Protein AF-A0A9D1LG45-F1 (afdb_monomer_lite)

Foldseek 3Di:
DDDDDPDPPPPDDFDDQWFDDPNDIRGVPDDDLDDDPDDDWAAWEDDPQWIWIDPLCVQWTFIAHRVGTPDIDGAHNQWHEWEAEPQQKIKTFRDNDVQQALWAPFWTWMWIHRNVHDDIDIETFHFADDTDPGSPAFFGFRYWAYWYDDLLAQVFTWTWTDRQRQQWIWTWTHHNNYTPPVPIDIAHAPQQHDNVVVVVVVVPDPPDDDFDKYWYDDVPWIWMATQQAGIFTWDWDADPVGGTHIHGPDRQDGNPLQAPDDPPDGDDDNRDDFDDDPNWTWDWDWYWHDDPPDIKIKIFIATRVPRDGRDIGTSPHD

Sequence (318 aa):
MKKHLLFAFALSLGLANVASAQGYTLVRDWKTNTTAAGADARQGCYANGKFYIQNRPAGQIEVWDQTGMVGTLPSTDKSTGVCADDAGNIIVTNVTEFDWGKESGTTRPIRIYAGGEAPASDIDIYLVCPPPASLSSDMRCDYFGHVQGDVMSEEGGELCWVVNRRKYLNILPVKNGAQDDDNSQAVMMDNCFVNPVESFQEQGSGISMLTQTVAFKFGEEYCFDSRYIGMKGVEITTDEIGNPVANNKNDYTTAQSIWSYDPAFSCHVVGNTLFELGGEKYVVAMIQSKTDKERVSSFAIVKVSTGEKVAIWSAADH

Secondary structure (DSSP, 8-state):
------------SS---EEEETTEEEE-----S---SSTTEEEEEEETTEEEEEETTTTEEEEEETTEEEEEEE--TT---EEEBTT--EEEE--SS---S--SS-EEEEEEEGGG-SSEEEEEEEP-S---S-TTTS-----PPPBEEETTSSSEEEEEEEETTTTEEEEEEEETTEE-GGG-EEEEEEET---HHHHHHTTT----S---EEEEEETTEEEEEETTTEEEEEEEEE-TTS-EEEEEEEE---TTTS-TT-TT---------EEEETTEEEEEEEEEEE-SS-EEEEEEEEETTT--EEEEEETT--

Structure (mmCIF, N/CA/C/O backbone):
data_AF-A0A9D1LG45-F1
#
_entry.id   AF-A0A9D1LG45-F1
#
loop_
_atom_site.group_PDB
_atom_site.id
_atom_site.type_symbol
_atom_site.label_atom_id
_atom_site.label_alt_id
_atom_site.label_comp_id
_atom_site.label_asym_id
_atom_site.label_entity_id
_atom_site.label_seq_id
_atom_site.pdbx_PDB_ins_code
_atom_site.Cartn_x
_atom_site.Cartn_y
_atom_site.Cartn_z
_atom_site.occupancy
_atom_site.B_iso_or_equiv
_atom_site.auth_seq_id
_atom_site.auth_comp_id
_atom_site.auth_asym_id
_atom_site.auth_atom_id
_atom_site.pdbx_PDB_model_num
ATOM 1 N N . MET A 1 1 ? -30.316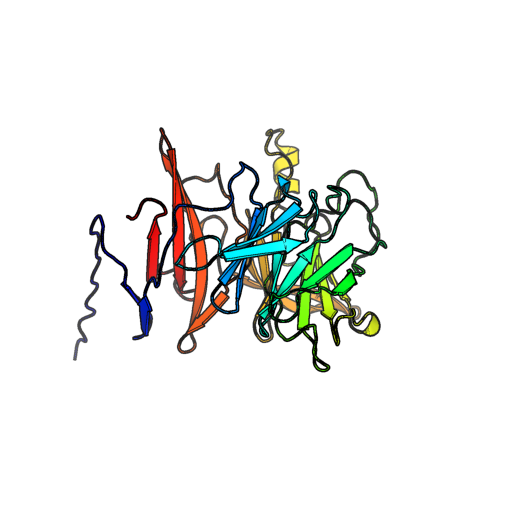 34.476 -8.687 1.00 30.62 1 MET A N 1
ATOM 2 C CA . MET A 1 1 ? -30.632 33.818 -7.399 1.00 30.62 1 MET A CA 1
ATOM 3 C C . MET A 1 1 ? -29.332 33.427 -6.716 1.00 30.62 1 MET A C 1
ATOM 5 O O . MET A 1 1 ? -28.636 32.552 -7.213 1.00 30.62 1 MET A O 1
ATOM 9 N N . LYS A 1 2 ? -28.963 34.131 -5.641 1.00 24.84 2 LYS A N 1
ATOM 10 C CA . LYS A 1 2 ? -27.770 33.837 -4.837 1.00 24.84 2 LYS A CA 1
ATOM 11 C C . LYS A 1 2 ? -28.069 32.597 -3.988 1.00 24.84 2 LYS A C 1
ATOM 13 O O . LYS A 1 2 ? -28.947 32.664 -3.137 1.00 24.84 2 LYS A O 1
ATOM 18 N N . LYS A 1 3 ? -27.398 31.472 -4.246 1.00 26.91 3 LYS A N 1
ATOM 19 C CA . LYS A 1 3 ? -27.466 30.300 -3.363 1.00 26.91 3 LYS A CA 1
ATOM 20 C C . LYS A 1 3 ? -26.558 30.579 -2.170 1.00 26.91 3 LYS A C 1
ATOM 22 O O . LYS A 1 3 ? -25.368 30.827 -2.342 1.00 26.91 3 LYS A O 1
ATOM 27 N N . HIS A 1 4 ? -27.150 30.644 -0.986 1.00 26.19 4 HIS A N 1
ATOM 28 C CA . HIS A 1 4 ? -26.426 30.821 0.262 1.00 26.19 4 HIS A CA 1
ATOM 29 C C . HIS A 1 4 ? -25.606 29.563 0.542 1.00 26.19 4 HIS A C 1
ATOM 31 O O . HIS A 1 4 ? -26.151 28.471 0.677 1.00 26.19 4 HIS A O 1
ATOM 37 N N . LEU A 1 5 ? -24.289 29.740 0.570 1.00 26.36 5 LEU A N 1
ATOM 38 C CA . LEU A 1 5 ? -23.324 28.755 1.020 1.00 26.36 5 LEU A CA 1
ATOM 39 C C . LEU A 1 5 ? -23.357 28.797 2.552 1.00 26.36 5 LEU A C 1
ATOM 41 O O . LEU A 1 5 ? -22.852 29.740 3.160 1.00 26.36 5 LEU A O 1
ATOM 45 N N . LEU A 1 6 ? -24.045 27.839 3.173 1.00 24.53 6 LEU A N 1
ATOM 46 C CA . LEU A 1 6 ? -24.001 27.669 4.621 1.00 24.53 6 LEU A CA 1
ATOM 47 C C . LEU A 1 6 ? -22.676 26.968 4.956 1.00 24.53 6 LEU A C 1
ATOM 49 O O . LEU A 1 6 ? -22.579 25.746 4.913 1.00 24.53 6 LEU A O 1
ATOM 53 N N . PHE A 1 7 ? -21.636 27.750 5.241 1.00 32.09 7 PHE A N 1
ATOM 54 C CA . PHE A 1 7 ? -20.440 27.247 5.912 1.00 32.09 7 PHE A CA 1
ATOM 55 C C . PHE A 1 7 ? -20.768 27.077 7.396 1.00 32.09 7 PHE A C 1
ATOM 57 O O . PHE A 1 7 ? -20.795 28.051 8.147 1.00 32.09 7 PHE A O 1
ATOM 64 N N . ALA A 1 8 ? -21.022 25.846 7.828 1.00 29.64 8 ALA A N 1
ATOM 65 C CA . ALA A 1 8 ? -20.945 25.510 9.241 1.00 29.64 8 ALA A CA 1
ATOM 66 C C . ALA A 1 8 ? -19.484 25.171 9.567 1.00 29.64 8 ALA A C 1
ATOM 68 O O . ALA A 1 8 ? -19.052 24.029 9.452 1.00 29.64 8 ALA A O 1
ATOM 69 N N . PHE A 1 9 ? -18.715 26.186 9.966 1.00 32.50 9 PHE A N 1
ATOM 70 C CA . PHE A 1 9 ? -17.520 25.976 10.780 1.00 32.50 9 PHE A CA 1
ATOM 71 C C . PHE A 1 9 ? -18.000 25.482 12.151 1.00 32.50 9 PHE A C 1
ATOM 73 O O . PHE A 1 9 ? -18.363 26.280 13.013 1.00 32.50 9 PHE A O 1
ATOM 80 N N . ALA A 1 10 ? -18.038 24.167 12.360 1.00 27.67 10 ALA A N 1
ATOM 81 C CA . ALA A 1 10 ? -18.143 23.609 13.702 1.00 27.67 10 ALA A CA 1
ATOM 82 C C . ALA A 1 10 ? -16.743 23.596 14.327 1.00 27.67 10 ALA A C 1
ATOM 84 O O . ALA A 1 10 ? -16.084 22.566 14.431 1.00 27.67 10 ALA A O 1
ATOM 85 N N . LEU A 1 11 ? -16.280 24.778 14.741 1.00 35.06 11 LEU A N 1
ATOM 86 C CA . LEU A 1 11 ? -15.278 24.875 15.795 1.00 35.06 11 LEU A CA 1
ATOM 87 C C . LEU A 1 11 ? -16.012 24.589 17.117 1.00 35.06 11 LEU A C 1
ATOM 89 O O . LEU A 1 11 ? -16.376 25.502 17.853 1.00 35.06 11 LEU A O 1
ATOM 93 N N . SER A 1 12 ? -16.313 23.318 17.384 1.00 28.16 12 SER A N 1
ATOM 94 C CA . SER A 1 12 ? -16.796 22.876 18.691 1.00 28.16 12 SER A CA 1
ATOM 95 C C . SER A 1 12 ? -15.866 21.796 19.216 1.00 28.16 12 SER A C 1
ATOM 97 O O . SER A 1 12 ? -15.772 20.701 18.669 1.00 28.16 12 SER A O 1
ATOM 99 N N . LEU A 1 13 ? -15.162 22.152 20.286 1.00 35.25 13 LEU A N 1
ATOM 100 C CA . LEU A 1 13 ? -14.522 21.229 21.211 1.00 35.25 13 LEU A CA 1
ATOM 101 C C . LEU A 1 13 ? -15.500 20.086 21.535 1.00 35.25 13 LEU A C 1
ATOM 103 O O . LEU A 1 13 ? -16.504 20.323 22.199 1.00 35.25 13 LEU A O 1
ATOM 107 N N . GLY A 1 14 ? -15.195 18.879 21.050 1.00 35.59 14 GLY A N 1
ATOM 108 C CA . GLY A 1 14 ? -15.973 17.658 21.270 1.00 35.59 14 GLY A CA 1
ATOM 109 C C . GLY A 1 14 ? -17.282 17.593 20.470 1.00 35.59 14 GLY A C 1
ATOM 110 O O . GLY A 1 14 ? -18.094 18.506 20.535 1.00 35.59 14 GLY A O 1
ATOM 111 N N . LEU A 1 15 ? -17.521 16.464 19.789 1.00 39.16 15 LEU A N 1
ATOM 112 C CA . LEU A 1 15 ? -18.760 16.080 19.073 1.00 39.16 15 LEU A CA 1
ATOM 113 C C . LEU A 1 15 ? -18.888 16.450 17.579 1.00 39.16 15 LEU A C 1
ATOM 115 O O . LEU A 1 15 ? -19.939 16.919 17.150 1.00 39.16 15 LEU A O 1
ATOM 119 N N . ALA A 1 16 ? -17.911 16.115 16.733 1.00 46.72 16 ALA A N 1
ATOM 120 C CA . ALA A 1 16 ? -18.177 15.976 15.294 1.00 46.72 16 ALA A CA 1
ATOM 121 C C . ALA A 1 16 ? -17.932 14.530 14.829 1.00 46.72 16 ALA A C 1
ATOM 123 O O . ALA A 1 16 ? -16.946 14.221 14.170 1.00 46.72 16 ALA A O 1
ATOM 124 N N . ASN A 1 17 ? -18.858 13.617 15.150 1.00 55.97 17 ASN A N 1
ATOM 125 C CA . ASN A 1 17 ? -18.895 12.269 14.551 1.00 55.97 17 ASN A CA 1
ATOM 126 C C . ASN A 1 17 ? -19.285 12.296 13.061 1.00 55.97 17 ASN A C 1
ATOM 128 O O . ASN A 1 17 ? -19.372 11.241 12.442 1.00 55.97 17 ASN A O 1
ATOM 132 N N . VAL A 1 18 ? -19.556 13.478 12.497 1.00 55.91 18 VAL A N 1
ATOM 133 C CA . VAL A 1 18 ? -20.117 13.659 11.163 1.00 55.91 18 VAL A CA 1
ATOM 134 C C . VAL A 1 18 ? -19.418 14.807 10.434 1.00 55.91 18 VAL A C 1
ATOM 136 O O . VAL A 1 18 ? -19.347 15.920 10.951 1.00 55.91 18 VAL A O 1
ATOM 139 N N . ALA A 1 19 ? -18.959 14.542 9.215 1.00 63.66 19 ALA A N 1
ATOM 140 C CA . ALA A 1 19 ? -18.471 15.519 8.248 1.00 63.66 19 ALA A CA 1
ATOM 141 C C . ALA A 1 19 ? -19.302 15.441 6.956 1.00 63.66 19 ALA A C 1
ATOM 143 O O . ALA A 1 19 ? -19.967 14.441 6.698 1.00 63.66 19 ALA A O 1
ATOM 144 N N . SER A 1 20 ? -19.314 16.501 6.145 1.00 57.81 20 SER A N 1
ATOM 145 C CA . SER A 1 20 ? -20.066 16.535 4.882 1.00 57.81 20 SER A CA 1
ATOM 146 C C . SER A 1 20 ? -19.143 16.846 3.710 1.00 57.81 20 SER A C 1
ATOM 148 O O . SER A 1 20 ? -18.386 17.810 3.762 1.00 57.81 20 SER A O 1
ATOM 150 N N . ALA A 1 21 ? -19.233 16.061 2.638 1.00 60.28 21 ALA A N 1
ATOM 151 C CA . ALA A 1 21 ? -18.455 16.250 1.416 1.00 60.28 21 ALA A CA 1
ATOM 152 C C . ALA A 1 21 ? -19.347 15.972 0.199 1.00 60.28 21 ALA A C 1
ATOM 154 O O . ALA A 1 21 ? -19.912 14.892 0.107 1.00 60.28 21 ALA A O 1
ATOM 155 N N . GLN A 1 22 ? -19.515 16.929 -0.727 1.00 62.03 22 GLN A N 1
ATOM 156 C CA . GLN A 1 22 ? -20.285 16.735 -1.981 1.00 62.03 22 GLN A CA 1
ATOM 157 C C . GLN A 1 22 ? -21.729 16.194 -1.785 1.00 62.03 22 GLN A C 1
ATOM 159 O O . GLN A 1 22 ? -22.261 15.495 -2.639 1.00 62.03 22 GLN A O 1
ATOM 164 N N . GLY A 1 23 ? -22.388 16.496 -0.660 1.00 66.38 23 GLY A N 1
ATOM 165 C CA . GLY A 1 23 ? -23.721 15.952 -0.347 1.00 66.38 23 GLY A CA 1
ATOM 166 C C . GLY A 1 23 ? -23.717 14.547 0.269 1.00 66.38 23 GLY A C 1
ATOM 167 O O . GLY A 1 23 ? -24.782 14.030 0.593 1.00 66.38 23 GLY A O 1
ATOM 168 N N . TYR A 1 24 ? -22.542 13.961 0.493 1.00 67.69 24 TYR A N 1
ATOM 169 C CA . TYR A 1 24 ? -22.347 12.766 1.304 1.00 67.69 24 TYR A CA 1
ATOM 170 C C . TYR A 1 24 ? -22.057 13.133 2.756 1.00 67.69 24 TYR A C 1
ATOM 172 O O . TYR A 1 24 ? -21.490 14.188 3.057 1.00 67.69 24 TYR A O 1
ATOM 180 N N . THR A 1 25 ? -22.413 12.220 3.652 1.00 73.50 25 THR A N 1
ATOM 181 C CA . THR A 1 25 ? -22.176 12.320 5.089 1.00 73.50 25 THR A CA 1
ATOM 182 C C . THR A 1 25 ? -21.117 11.296 5.483 1.00 73.50 25 THR A C 1
ATOM 184 O O . THR A 1 25 ? -21.347 10.095 5.390 1.00 73.50 25 THR A O 1
ATOM 187 N N . LEU A 1 26 ? -19.952 11.773 5.911 1.00 73.94 26 LEU A N 1
ATOM 188 C CA . LEU A 1 26 ? -18.876 10.955 6.458 1.00 73.94 26 LEU A CA 1
ATOM 189 C C . LEU A 1 26 ? -19.126 10.781 7.950 1.00 73.94 26 LEU A C 1
ATOM 191 O O . LEU A 1 26 ? -19.110 11.765 8.688 1.00 73.94 26 LEU A O 1
ATOM 195 N N . VAL A 1 27 ? -19.361 9.549 8.388 1.00 75.62 27 VAL A N 1
ATOM 196 C CA . VAL A 1 27 ? -19.608 9.230 9.796 1.00 75.62 27 VAL A CA 1
ATOM 197 C C . VAL A 1 27 ? -18.416 8.464 10.345 1.00 75.62 27 VAL A C 1
ATOM 199 O O . VAL A 1 27 ? -17.963 7.494 9.739 1.00 75.62 27 VAL A O 1
ATOM 202 N N . ARG A 1 28 ? -17.912 8.888 11.505 1.00 76.31 28 ARG A N 1
ATOM 203 C CA . ARG A 1 28 ? -16.972 8.076 12.277 1.00 76.31 28 ARG A CA 1
ATOM 204 C C . ARG A 1 28 ? -17.760 6.943 12.925 1.00 76.31 28 ARG A C 1
ATOM 206 O O . ARG A 1 28 ? -18.466 7.192 13.898 1.00 76.31 28 ARG A O 1
ATOM 213 N N . ASP A 1 29 ? -17.642 5.743 12.365 1.00 77.19 29 ASP A N 1
ATOM 214 C CA . ASP A 1 29 ? -18.361 4.554 12.835 1.00 77.19 29 ASP A CA 1
ATOM 215 C C . ASP A 1 29 ? -17.945 4.186 14.267 1.00 77.19 29 ASP A C 1
ATOM 217 O O . ASP A 1 29 ? -18.748 4.220 15.197 1.00 77.19 29 ASP A O 1
ATOM 221 N N . TRP A 1 30 ? -16.646 3.977 14.485 1.00 79.44 30 TRP A N 1
ATOM 222 C CA . TRP A 1 30 ? -16.082 3.790 15.817 1.00 79.44 30 TRP A CA 1
ATOM 223 C C . TRP A 1 30 ? -14.621 4.245 15.878 1.00 79.44 30 TRP A C 1
ATOM 225 O O . TRP A 1 30 ? -13.986 4.558 14.869 1.00 79.44 30 TRP A O 1
ATOM 235 N N . LYS A 1 31 ? -14.097 4.332 17.101 1.00 76.69 31 LYS A N 1
ATOM 236 C CA . LYS A 1 31 ? -12.705 4.668 17.401 1.00 76.69 31 LYS A CA 1
ATOM 237 C C . LYS A 1 31 ? -12.282 3.917 18.656 1.00 76.69 31 LYS A C 1
ATOM 239 O O . LYS A 1 31 ? -13.044 3.842 19.614 1.00 76.69 31 LYS A O 1
ATOM 244 N N . THR A 1 32 ? -11.043 3.441 18.675 1.00 74.56 32 THR A N 1
ATOM 245 C CA . THR A 1 32 ? -10.388 2.945 19.887 1.00 74.56 32 THR A CA 1
ATOM 246 C C . THR A 1 32 ? -9.127 3.757 20.169 1.00 74.56 32 THR A C 1
ATOM 248 O O . THR A 1 32 ? -8.390 4.112 19.252 1.00 74.56 32 THR A O 1
ATOM 251 N N . ASN A 1 33 ? -8.882 4.058 21.446 1.00 71.12 33 ASN A N 1
ATOM 252 C CA . ASN A 1 33 ? -7.592 4.574 21.927 1.00 71.12 33 ASN A CA 1
ATOM 253 C C . ASN A 1 33 ? -6.697 3.445 22.467 1.00 71.12 33 ASN A C 1
ATOM 255 O O . ASN A 1 33 ? -5.584 3.689 22.929 1.00 71.12 33 ASN A O 1
ATOM 259 N N . THR A 1 34 ? -7.194 2.211 22.429 1.00 70.56 34 THR A N 1
ATOM 260 C CA . THR A 1 34 ? -6.471 1.002 22.802 1.00 70.56 34 THR A CA 1
ATOM 261 C C . THR A 1 34 ? -6.045 0.296 21.523 1.00 70.56 34 THR A C 1
ATOM 263 O O . THR A 1 34 ? -6.876 0.003 20.668 1.00 70.56 34 THR A O 1
ATOM 266 N N . THR A 1 35 ? -4.748 0.052 21.391 1.00 66.88 35 THR A N 1
ATOM 267 C CA . THR A 1 35 ? -4.152 -0.710 20.287 1.00 66.88 35 THR A CA 1
ATOM 268 C C . THR A 1 35 ? -3.216 -1.768 20.871 1.00 66.88 35 THR A C 1
ATOM 270 O O . THR A 1 35 ? -3.146 -1.905 22.097 1.00 66.88 35 THR A O 1
ATOM 273 N N . ALA A 1 36 ? -2.524 -2.507 20.002 1.00 64.62 36 ALA A N 1
ATOM 274 C CA . ALA A 1 36 ? -1.549 -3.530 20.357 1.00 64.62 36 ALA A CA 1
ATOM 275 C C . ALA A 1 36 ? -0.698 -3.163 21.580 1.00 64.62 36 ALA A C 1
ATOM 277 O O . ALA A 1 36 ? -0.054 -2.112 21.638 1.00 64.62 36 ALA A O 1
ATOM 278 N N . ALA A 1 37 ? -0.704 -4.047 22.579 1.00 54.62 37 ALA A N 1
ATOM 279 C CA . ALA A 1 37 ? 0.075 -3.866 23.792 1.00 54.62 37 ALA A CA 1
ATOM 280 C C . ALA A 1 37 ? 1.567 -4.080 23.479 1.00 54.62 37 ALA A C 1
ATOM 282 O O . ALA A 1 37 ? 1.995 -5.186 23.154 1.00 54.62 37 ALA A O 1
ATOM 283 N N . GLY A 1 38 ? 2.369 -3.020 23.592 1.00 55.50 38 GLY A N 1
ATOM 284 C CA . GLY A 1 38 ? 3.813 -3.056 23.339 1.00 55.50 38 GLY A CA 1
ATOM 285 C C . GLY A 1 38 ? 4.258 -1.920 22.420 1.00 55.50 38 GLY A C 1
ATOM 286 O O . GLY A 1 38 ? 3.601 -1.600 21.438 1.00 55.50 38 GLY A O 1
ATOM 287 N N . ALA A 1 39 ? 5.384 -1.284 22.745 1.00 57.72 39 ALA A N 1
ATOM 288 C CA . ALA A 1 39 ? 5.834 -0.011 22.167 1.00 57.72 39 ALA A CA 1
ATOM 289 C C . ALA A 1 39 ? 6.276 -0.055 20.684 1.00 57.72 39 ALA A C 1
ATOM 291 O O . ALA A 1 39 ? 6.970 0.859 20.242 1.00 57.72 39 ALA A O 1
ATOM 292 N N . ASP A 1 40 ? 5.934 -1.105 19.928 1.00 73.12 40 ASP A N 1
ATOM 293 C CA . ASP A 1 40 ? 6.412 -1.273 18.553 1.00 73.12 40 ASP A CA 1
ATOM 294 C C . ASP A 1 40 ? 5.398 -1.918 17.590 1.00 73.12 40 ASP A C 1
ATOM 296 O O . ASP A 1 40 ? 5.755 -2.754 16.753 1.00 73.12 40 ASP A O 1
ATOM 300 N N . ALA A 1 41 ? 4.129 -1.513 17.703 1.00 77.88 41 ALA A N 1
ATOM 301 C CA . ALA A 1 41 ? 3.148 -1.686 16.635 1.00 77.88 41 ALA A CA 1
ATOM 302 C C . ALA A 1 41 ? 3.622 -0.942 15.373 1.00 77.88 41 ALA A C 1
ATOM 304 O O . ALA A 1 41 ? 4.047 0.216 15.443 1.00 77.88 41 ALA A O 1
ATOM 305 N N . ARG A 1 42 ? 3.608 -1.628 14.228 1.00 81.50 42 ARG A N 1
ATOM 306 C CA . ARG A 1 42 ? 4.109 -1.112 12.947 1.00 81.50 42 ARG A CA 1
ATOM 307 C C . ARG A 1 42 ? 2.946 -0.700 12.050 1.00 81.50 42 ARG A C 1
ATOM 309 O O . ARG A 1 42 ? 2.089 0.062 12.486 1.00 81.50 42 ARG A O 1
ATOM 316 N N . GLN A 1 43 ? 2.947 -1.116 10.787 1.00 82.75 43 GLN A N 1
ATOM 317 C CA . GLN A 1 43 ? 1.868 -0.789 9.868 1.00 82.75 43 GLN A CA 1
ATOM 318 C C . GLN A 1 43 ? 0.565 -1.490 10.290 1.00 82.75 43 GLN A C 1
ATOM 320 O O . GLN A 1 43 ? 0.583 -2.520 10.969 1.00 82.75 43 GLN A O 1
ATOM 325 N N . GLY A 1 44 ? -0.565 -0.921 9.883 1.00 85.75 44 GLY A N 1
ATOM 326 C CA . GLY A 1 44 ? -1.866 -1.568 9.952 1.00 85.75 44 GLY A CA 1
ATOM 327 C C . GLY A 1 44 ? -2.676 -1.285 8.694 1.00 85.75 44 GLY A C 1
ATOM 328 O O . GLY A 1 44 ? -2.382 -0.337 7.964 1.00 85.75 44 GLY A O 1
ATOM 329 N N . CYS A 1 45 ? -3.693 -2.103 8.453 1.00 88.06 45 CYS A N 1
ATOM 330 C CA . CYS A 1 45 ? -4.664 -1.909 7.380 1.00 88.06 45 CYS A CA 1
ATOM 331 C C . CYS A 1 45 ? -6.078 -2.265 7.859 1.00 88.06 45 CYS A C 1
ATOM 333 O O . CYS A 1 45 ? -6.258 -2.788 8.962 1.00 88.06 45 CYS A O 1
ATOM 335 N N . TYR A 1 46 ? -7.077 -1.954 7.036 1.00 88.12 46 TYR A N 1
ATOM 336 C CA . TYR A 1 46 ? -8.479 -2.261 7.297 1.00 88.12 46 TYR A CA 1
ATOM 337 C C . TYR A 1 46 ? -9.062 -3.050 6.127 1.00 88.12 46 TYR A C 1
ATOM 339 O O . TYR A 1 46 ? -8.942 -2.614 4.984 1.00 88.12 46 TYR A O 1
ATOM 347 N N . ALA A 1 47 ? -9.703 -4.178 6.424 1.00 91.75 47 ALA A N 1
ATOM 348 C CA . ALA A 1 47 ? -10.462 -4.982 5.468 1.00 91.75 47 ALA A CA 1
ATOM 349 C C . ALA A 1 47 ? -11.454 -5.879 6.220 1.00 91.75 47 ALA A C 1
ATOM 351 O O . ALA A 1 47 ? -11.311 -6.112 7.419 1.00 91.75 47 ALA A O 1
ATOM 352 N N . ASN A 1 48 ? -12.468 -6.409 5.539 1.00 94.12 48 ASN A N 1
ATOM 353 C CA . ASN A 1 48 ? -13.405 -7.394 6.110 1.00 94.12 48 ASN A CA 1
ATOM 354 C C . ASN A 1 48 ? -14.050 -6.952 7.439 1.00 94.12 48 ASN A C 1
ATOM 356 O O . ASN A 1 48 ? -14.293 -7.775 8.324 1.00 94.12 48 ASN A O 1
ATOM 360 N N . GLY A 1 49 ? -14.278 -5.644 7.607 1.00 90.44 49 GLY A N 1
ATOM 361 C CA . GLY A 1 49 ? -14.842 -5.071 8.830 1.00 90.44 49 GLY A CA 1
ATOM 362 C C . GLY A 1 49 ? -13.867 -4.940 10.009 1.00 90.44 49 GLY A C 1
ATOM 363 O O . GLY A 1 49 ? -14.295 -4.542 11.090 1.00 90.44 49 GLY A O 1
ATOM 364 N N . LYS A 1 50 ? -12.582 -5.278 9.835 1.00 92.38 50 LYS A N 1
ATOM 365 C CA . LYS A 1 50 ? -11.588 -5.396 10.911 1.00 92.38 50 LYS A CA 1
ATOM 366 C C . LYS A 1 50 ? -10.312 -4.616 10.600 1.00 92.38 50 LYS A C 1
ATOM 368 O O . LYS A 1 50 ? -9.951 -4.413 9.442 1.00 92.38 50 LYS A O 1
ATOM 373 N N . PHE A 1 51 ? -9.600 -4.220 11.651 1.00 91.06 51 PHE A N 1
ATOM 374 C CA . PHE A 1 51 ? -8.228 -3.729 11.556 1.00 91.06 51 PHE A CA 1
ATOM 375 C C . PHE A 1 51 ? -7.238 -4.873 11.760 1.00 91.06 51 PHE A C 1
ATOM 377 O O . PHE A 1 51 ? -7.388 -5.669 12.685 1.00 91.06 51 PHE A O 1
ATOM 384 N N . TYR A 1 52 ? -6.200 -4.900 10.931 1.00 92.50 52 TYR A N 1
ATOM 385 C CA . TYR A 1 52 ? -5.084 -5.837 11.013 1.00 92.50 52 TYR A CA 1
ATOM 386 C C . TYR A 1 52 ? -3.823 -5.036 11.311 1.00 92.50 52 TYR A C 1
ATOM 388 O O . TYR A 1 52 ? -3.419 -4.199 10.503 1.00 92.50 52 TYR A O 1
ATOM 396 N N . ILE A 1 53 ? -3.228 -5.250 12.483 1.00 90.50 53 ILE A N 1
ATOM 397 C CA . ILE A 1 53 ? -2.125 -4.433 13.004 1.00 90.50 53 ILE A CA 1
ATOM 398 C C . ILE A 1 53 ? -0.901 -5.319 13.222 1.00 90.50 53 ILE A C 1
ATOM 400 O O . ILE A 1 53 ? -0.962 -6.285 13.979 1.00 90.50 53 ILE A O 1
ATOM 404 N N . GLN A 1 54 ? 0.235 -4.975 12.613 1.00 88.94 54 GLN A N 1
ATOM 405 C CA . GLN A 1 54 ? 1.489 -5.700 12.822 1.00 88.94 54 GLN A CA 1
ATOM 406 C C . GLN A 1 54 ? 2.077 -5.388 14.205 1.00 88.94 54 GLN A C 1
ATOM 408 O O . GLN A 1 54 ? 2.700 -4.341 14.412 1.00 88.94 54 GLN A O 1
ATOM 413 N N . ASN A 1 55 ? 1.935 -6.329 15.143 1.00 89.19 55 ASN A N 1
ATOM 414 C CA . ASN A 1 55 ? 2.642 -6.334 16.421 1.00 89.19 55 ASN A CA 1
ATOM 415 C C . ASN A 1 55 ? 3.984 -7.057 16.241 1.00 89.19 55 ASN A C 1
ATOM 417 O O . ASN A 1 55 ? 4.113 -8.270 16.438 1.00 89.19 55 ASN A O 1
ATOM 421 N N . ARG A 1 56 ? 5.003 -6.284 15.843 1.00 85.81 56 ARG A N 1
ATOM 422 C CA . ARG A 1 56 ? 6.334 -6.817 15.541 1.00 85.81 56 ARG A CA 1
ATOM 423 C C . ARG A 1 56 ? 6.953 -7.553 16.738 1.00 85.81 56 ARG A C 1
ATOM 425 O O . ARG A 1 56 ? 7.361 -8.684 16.538 1.00 85.81 56 ARG A O 1
ATOM 432 N N . PRO A 1 57 ? 7.018 -7.020 17.973 1.00 85.50 57 PRO A N 1
ATOM 433 C CA . PRO A 1 57 ? 7.605 -7.759 19.096 1.00 85.50 57 PRO A CA 1
ATOM 434 C C . PRO A 1 57 ? 6.945 -9.111 19.386 1.00 85.50 57 PRO A C 1
ATOM 436 O O . PRO A 1 57 ? 7.634 -10.041 19.796 1.00 85.50 57 PRO A O 1
ATOM 439 N N . ALA A 1 58 ? 5.629 -9.222 19.180 1.00 88.75 58 ALA A N 1
ATOM 440 C CA . ALA A 1 58 ? 4.892 -10.468 19.383 1.00 88.75 58 ALA A CA 1
ATOM 441 C C . ALA A 1 58 ? 5.004 -11.444 18.198 1.00 88.75 58 ALA A C 1
ATOM 443 O O . ALA A 1 58 ? 4.620 -12.606 18.331 1.00 88.75 58 ALA A O 1
ATOM 444 N N . GLY A 1 59 ? 5.501 -10.982 17.046 1.00 90.19 59 GLY A N 1
ATOM 445 C CA . GLY A 1 59 ? 5.533 -11.754 15.809 1.00 90.19 59 GLY A CA 1
ATOM 446 C C . GLY A 1 59 ? 4.138 -12.126 15.314 1.00 90.19 59 GLY A C 1
ATOM 447 O O . GLY A 1 59 ? 3.924 -13.249 14.863 1.00 90.19 59 GLY A O 1
ATOM 448 N N . GLN A 1 60 ? 3.169 -11.217 15.446 1.00 92.88 60 GLN A N 1
ATOM 449 C CA . GLN A 1 60 ? 1.765 -11.474 15.117 1.00 92.88 60 GLN A CA 1
ATOM 450 C C . GLN A 1 60 ? 1.117 -10.266 14.438 1.00 92.88 60 GLN A C 1
ATOM 452 O O . GLN A 1 60 ? 1.488 -9.119 14.688 1.00 92.88 60 GLN A O 1
ATOM 457 N N . ILE A 1 61 ? 0.106 -10.540 13.619 1.00 94.12 61 ILE A N 1
ATOM 458 C CA . ILE A 1 61 ? -0.909 -9.560 13.243 1.00 94.12 61 ILE A CA 1
ATOM 459 C C . ILE A 1 61 ? -2.018 -9.645 14.277 1.00 94.12 61 ILE A C 1
ATOM 461 O O . ILE A 1 61 ? -2.624 -10.700 14.440 1.00 94.12 61 ILE A O 1
ATOM 465 N N . GLU A 1 62 ? -2.308 -8.554 14.966 1.00 93.44 62 GLU A N 1
ATOM 466 C CA . GLU A 1 62 ? -3.498 -8.474 15.801 1.00 93.44 62 GLU A CA 1
ATOM 467 C C . GLU A 1 62 ? -4.705 -8.072 14.961 1.00 93.44 62 GLU A C 1
ATOM 469 O O . GLU A 1 62 ? -4.624 -7.159 14.136 1.00 93.44 62 GLU A O 1
ATOM 474 N N . VAL A 1 63 ? -5.830 -8.740 15.199 1.00 94.19 63 VAL A N 1
ATOM 475 C CA . VAL A 1 63 ? -7.095 -8.505 14.507 1.00 94.19 63 VAL A CA 1
ATOM 476 C C . VAL A 1 63 ? -8.055 -7.828 15.473 1.00 94.19 63 VAL A C 1
ATOM 478 O O . VAL A 1 63 ? -8.335 -8.354 16.552 1.00 94.19 63 VAL A O 1
ATOM 481 N N . TRP A 1 64 ? -8.559 -6.662 15.085 1.00 91.75 64 TRP A N 1
ATOM 482 C CA . TRP A 1 64 ? -9.373 -5.796 15.931 1.00 91.75 64 TRP A CA 1
ATOM 483 C C . TRP A 1 64 ? -10.693 -5.437 15.261 1.00 91.75 64 TRP A C 1
ATOM 485 O O . TRP A 1 64 ? -10.738 -5.151 14.064 1.00 91.75 64 TRP A O 1
ATOM 495 N N . ASP A 1 65 ? -11.752 -5.368 16.056 1.00 90.62 65 ASP A N 1
ATOM 496 C CA . ASP A 1 65 ? -13.017 -4.743 15.681 1.00 90.62 65 ASP A CA 1
ATOM 497 C C . ASP A 1 65 ? -13.480 -3.765 16.777 1.00 90.62 65 ASP A C 1
ATOM 499 O O . ASP A 1 65 ? -12.741 -3.453 17.715 1.00 90.62 65 ASP A O 1
ATOM 503 N N . GLN A 1 66 ? -14.710 -3.262 16.662 1.00 88.25 66 GLN A N 1
ATOM 504 C CA . GLN A 1 66 ? -15.293 -2.322 17.625 1.00 88.25 66 GLN A CA 1
ATOM 505 C C . GLN A 1 66 ? -15.379 -2.857 19.069 1.00 88.25 66 GLN A C 1
ATOM 507 O O . GLN A 1 66 ? -15.534 -2.072 20.003 1.00 88.25 66 GLN A O 1
ATOM 512 N N . THR A 1 67 ? -15.306 -4.177 19.267 1.00 90.06 67 THR A N 1
ATOM 513 C CA . THR A 1 67 ? -15.343 -4.833 20.582 1.00 90.06 67 THR A CA 1
ATOM 514 C C . THR A 1 67 ? -13.955 -4.981 21.212 1.00 90.06 67 THR A C 1
ATOM 516 O O . THR A 1 67 ? -13.854 -5.272 22.404 1.00 90.06 67 THR A O 1
ATOM 519 N N . GLY A 1 68 ? -12.890 -4.733 20.442 1.00 88.12 68 GLY A N 1
ATOM 520 C CA . GLY A 1 68 ? -11.497 -4.865 20.861 1.00 88.12 68 GLY A CA 1
ATOM 521 C C . GLY A 1 68 ? -10.721 -5.858 19.995 1.00 88.12 68 GLY A C 1
ATOM 522 O O . GLY A 1 68 ? -11.053 -6.090 18.834 1.00 88.12 68 GLY A O 1
ATOM 523 N N . MET A 1 69 ? -9.652 -6.431 20.554 1.00 90.56 69 MET A N 1
ATOM 524 C CA . MET A 1 69 ? -8.877 -7.476 19.884 1.00 90.56 69 MET A CA 1
ATOM 525 C C . MET A 1 69 ? -9.690 -8.773 19.855 1.00 90.56 69 MET A C 1
ATOM 527 O O . MET A 1 69 ? -10.024 -9.322 20.905 1.00 90.56 69 MET A O 1
ATOM 531 N N . VAL A 1 70 ? -9.973 -9.277 18.657 1.00 94.00 70 VAL A N 1
ATOM 532 C CA . VAL A 1 70 ? -10.794 -10.478 18.434 1.00 94.00 70 VAL A CA 1
ATOM 533 C C . VAL A 1 70 ? -9.982 -11.704 18.026 1.00 94.00 70 VAL A C 1
ATOM 535 O O . VAL A 1 70 ? -10.506 -12.815 18.009 1.00 94.00 70 VAL A O 1
ATOM 538 N N . GLY A 1 71 ? -8.694 -11.532 17.725 1.00 94.62 71 GLY A N 1
ATOM 539 C CA . GLY A 1 71 ? -7.804 -12.640 17.402 1.00 94.62 71 GLY A CA 1
ATOM 540 C C . GLY A 1 71 ? -6.432 -12.181 16.933 1.00 94.62 71 GLY A C 1
ATOM 541 O O . GLY A 1 71 ? -6.125 -10.988 16.938 1.00 94.62 71 GLY A O 1
ATOM 542 N N . THR A 1 72 ? -5.610 -13.143 16.517 1.00 95.81 72 THR A N 1
ATOM 543 C CA . THR A 1 72 ? -4.297 -12.883 15.926 1.00 95.81 72 THR A CA 1
ATOM 544 C C . THR A 1 72 ? -4.010 -13.825 14.757 1.00 95.81 72 THR A C 1
ATOM 546 O O . THR A 1 72 ? -4.557 -14.927 14.684 1.00 95.81 72 THR A O 1
ATOM 549 N N . LEU A 1 73 ? -3.147 -13.390 13.837 1.00 97.00 73 LEU A N 1
ATOM 550 C CA . LEU A 1 73 ? -2.600 -14.201 12.751 1.00 97.00 73 LEU A CA 1
ATOM 551 C C . LEU A 1 73 ? -1.069 -14.306 12.900 1.00 97.00 73 LEU A C 1
ATOM 553 O O . LEU A 1 73 ? -0.427 -13.322 13.284 1.00 97.00 73 LEU A O 1
ATOM 557 N N . PRO A 1 74 ? -0.456 -15.465 12.599 1.00 95.38 74 PRO A N 1
ATOM 558 C CA . PRO A 1 74 ? 0.999 -15.624 12.663 1.00 95.38 74 PRO A CA 1
ATOM 559 C C . PRO A 1 74 ? 1.799 -14.644 11.778 1.00 95.38 74 PRO A C 1
ATOM 561 O O . PRO A 1 74 ? 1.626 -14.549 10.572 1.00 95.38 74 PRO A O 1
ATOM 564 N N . SER A 1 75 ? 2.792 -13.971 12.337 1.00 92.62 75 SER A N 1
ATOM 565 C CA . SER A 1 75 ? 3.749 -13.158 11.575 1.00 92.62 75 SER A CA 1
ATOM 566 C C . SER A 1 75 ? 5.166 -13.545 12.004 1.00 92.62 75 SER A C 1
ATOM 568 O O . SER A 1 75 ? 5.396 -14.656 12.489 1.00 92.62 75 SER A O 1
ATOM 570 N N . THR A 1 76 ? 6.132 -12.653 11.822 1.00 88.44 76 THR A N 1
ATOM 571 C CA . THR A 1 76 ? 7.484 -12.799 12.364 1.00 88.44 76 THR A CA 1
ATOM 572 C C . THR A 1 76 ? 7.848 -11.585 13.203 1.00 88.44 76 THR A C 1
ATOM 574 O O . THR A 1 76 ? 7.305 -10.489 13.031 1.00 88.44 76 THR A O 1
ATOM 577 N N . ASP A 1 77 ? 8.820 -11.759 14.097 1.00 85.69 77 ASP A N 1
ATOM 578 C CA . ASP A 1 77 ? 9.244 -10.707 15.019 1.00 85.69 77 ASP A CA 1
ATOM 579 C C . ASP A 1 77 ? 10.105 -9.601 14.367 1.00 85.69 77 ASP A C 1
ATOM 581 O O . ASP A 1 77 ? 10.579 -8.664 15.025 1.00 85.69 77 ASP A O 1
ATOM 585 N N . LYS A 1 78 ? 10.327 -9.707 13.051 1.00 83.94 78 LYS A N 1
ATOM 586 C CA . LYS A 1 78 ? 11.043 -8.727 12.226 1.00 83.94 78 LYS A CA 1
ATOM 587 C C . LYS A 1 78 ? 10.159 -8.043 11.193 1.00 83.94 78 LYS A C 1
ATOM 589 O O . LYS A 1 78 ? 10.552 -6.992 10.697 1.00 83.94 78 LYS A O 1
ATOM 594 N N . SER A 1 79 ? 8.975 -8.583 10.924 1.00 81.06 79 SER A N 1
ATOM 595 C CA . SER A 1 79 ? 8.050 -8.041 9.934 1.00 81.06 79 SER A CA 1
ATOM 596 C C . SER A 1 79 ? 7.453 -6.705 10.362 1.00 81.06 79 SER A C 1
ATOM 598 O O . SER A 1 79 ? 7.180 -6.467 11.544 1.00 81.06 79 SER A O 1
ATOM 600 N N . THR A 1 80 ? 7.270 -5.812 9.391 1.00 80.31 80 THR A N 1
ATOM 601 C CA . THR A 1 80 ? 6.834 -4.426 9.624 1.00 80.31 80 THR A CA 1
ATOM 602 C C . THR A 1 80 ? 5.673 -3.996 8.741 1.00 80.31 80 THR A C 1
ATOM 604 O O . THR A 1 80 ? 4.912 -3.124 9.164 1.00 80.31 80 THR A O 1
ATOM 607 N N . GLY A 1 81 ? 5.556 -4.570 7.541 1.00 83.56 81 GLY A N 1
ATOM 608 C CA . GLY A 1 81 ? 4.556 -4.189 6.552 1.00 83.56 81 GLY A CA 1
ATOM 609 C C . GLY A 1 81 ? 3.343 -5.107 6.595 1.00 83.56 81 GLY A C 1
ATOM 610 O O . GLY A 1 81 ? 3.485 -6.327 6.662 1.00 83.56 81 GLY A O 1
ATOM 611 N N . VAL A 1 82 ? 2.162 -4.501 6.523 1.00 89.31 82 VAL A N 1
ATOM 612 C CA . VAL A 1 82 ? 0.886 -5.185 6.303 1.00 89.31 82 VAL A CA 1
ATOM 613 C C . VAL A 1 82 ? -0.008 -4.302 5.436 1.00 89.31 82 VAL A C 1
ATOM 615 O O . VAL A 1 82 ? -0.084 -3.092 5.663 1.00 89.31 82 VAL A O 1
ATOM 618 N N . CYS A 1 83 ? -0.682 -4.894 4.459 1.00 92.19 83 CYS A N 1
ATOM 619 C CA . CYS A 1 83 ? -1.733 -4.254 3.676 1.00 92.19 83 CYS A CA 1
ATOM 620 C C . CYS A 1 83 ? -2.872 -5.235 3.383 1.00 92.19 83 CYS A C 1
ATOM 622 O O . CYS A 1 83 ? -2.834 -6.399 3.789 1.00 92.19 83 CYS A O 1
ATOM 624 N N . ALA A 1 84 ? -3.890 -4.728 2.697 1.00 94.62 84 ALA A N 1
ATOM 625 C CA . ALA A 1 84 ? -4.971 -5.519 2.147 1.00 94.62 84 ALA A CA 1
ATOM 626 C C . ALA A 1 84 ? -5.021 -5.333 0.628 1.00 94.62 84 ALA A C 1
ATOM 628 O O . ALA A 1 84 ? -4.484 -4.345 0.110 1.00 94.62 84 ALA A O 1
ATOM 629 N N . ASP A 1 85 ? -5.676 -6.267 -0.050 1.00 96.50 85 ASP A N 1
ATOM 630 C CA . ASP A 1 85 ? -6.140 -6.078 -1.420 1.00 96.50 85 ASP A CA 1
ATOM 631 C C . ASP A 1 85 ? -7.652 -5.783 -1.483 1.00 96.50 85 ASP A C 1
ATOM 633 O O . ASP A 1 85 ? -8.320 -5.694 -0.446 1.00 96.50 85 ASP A O 1
ATOM 637 N N . ASP A 1 86 ? -8.203 -5.591 -2.686 1.00 95.06 86 ASP A N 1
ATOM 638 C CA . ASP A 1 86 ? -9.627 -5.265 -2.871 1.00 95.06 86 ASP A CA 1
ATOM 639 C C . ASP A 1 86 ? -10.566 -6.429 -2.509 1.00 95.06 86 ASP A C 1
ATOM 641 O O . ASP A 1 86 ? -11.729 -6.199 -2.166 1.00 95.06 86 ASP A O 1
ATOM 645 N N . ALA A 1 87 ? -10.072 -7.671 -2.546 1.00 97.12 87 ALA A N 1
ATOM 646 C CA . ALA A 1 87 ? -10.809 -8.863 -2.118 1.00 97.12 87 ALA A CA 1
ATOM 647 C C . ALA A 1 87 ? -10.750 -9.097 -0.599 1.00 97.12 87 ALA A C 1
ATOM 649 O O . ALA A 1 87 ? -11.433 -9.980 -0.073 1.00 97.12 87 ALA A O 1
ATOM 650 N N . GLY A 1 88 ? -9.963 -8.295 0.122 1.00 96.88 88 GLY A N 1
ATOM 651 C CA . GLY A 1 88 ? -9.798 -8.407 1.564 1.00 96.88 88 GLY A CA 1
ATOM 652 C C . GLY A 1 88 ? -8.809 -9.491 1.988 1.00 96.88 88 GLY A C 1
ATOM 653 O O . GLY A 1 88 ? -8.825 -9.905 3.150 1.00 96.88 88 GLY A O 1
ATOM 654 N N . ASN A 1 89 ? -7.938 -9.951 1.091 1.00 98.56 89 ASN A N 1
ATOM 655 C CA . ASN A 1 89 ? -6.775 -10.737 1.483 1.00 98.56 89 ASN A CA 1
ATOM 656 C C . ASN A 1 89 ? -5.808 -9.839 2.264 1.00 98.56 89 ASN A C 1
ATOM 658 O O . ASN A 1 89 ? -5.628 -8.669 1.929 1.00 98.56 89 ASN A O 1
ATOM 662 N N . ILE A 1 90 ? -5.171 -10.380 3.305 1.00 97.75 90 ILE A N 1
ATOM 663 C CA . ILE A 1 90 ? -4.206 -9.636 4.124 1.00 97.75 90 ILE A CA 1
ATOM 664 C C . ILE A 1 90 ? -2.799 -10.086 3.772 1.00 97.75 90 ILE A C 1
ATOM 666 O O . ILE A 1 90 ? -2.461 -11.262 3.910 1.00 97.75 90 ILE A O 1
ATOM 670 N N . ILE A 1 91 ? -1.978 -9.136 3.340 1.00 96.00 91 ILE A N 1
ATOM 671 C CA . ILE A 1 91 ? -0.625 -9.372 2.851 1.00 96.00 91 ILE A CA 1
ATOM 672 C C . ILE A 1 91 ? 0.353 -8.797 3.865 1.00 96.00 91 ILE A C 1
ATOM 674 O O . ILE A 1 91 ? 0.254 -7.634 4.256 1.00 96.00 91 ILE A O 1
ATOM 678 N N . VAL A 1 92 ? 1.303 -9.613 4.303 1.00 92.62 92 VAL A N 1
ATOM 679 C CA . VAL A 1 92 ? 2.261 -9.278 5.357 1.00 92.62 92 VAL A CA 1
ATOM 680 C C . VAL A 1 92 ? 3.669 -9.528 4.843 1.00 92.62 92 VAL A C 1
ATOM 682 O O . VAL A 1 92 ? 3.919 -10.526 4.171 1.00 92.62 92 VAL A O 1
ATOM 685 N N . THR A 1 93 ? 4.627 -8.669 5.188 1.00 88.88 93 THR A N 1
ATOM 686 C CA . THR A 1 93 ? 6.043 -9.044 5.042 1.00 88.88 93 THR A CA 1
ATOM 687 C C . THR A 1 93 ? 6.293 -10.287 5.897 1.00 88.88 93 THR A C 1
ATOM 689 O O . THR A 1 93 ? 5.754 -10.358 6.995 1.00 88.88 93 THR A O 1
ATOM 692 N N . ASN A 1 94 ? 7.094 -11.247 5.446 1.00 88.25 94 ASN A N 1
ATOM 693 C CA . ASN A 1 94 ? 7.342 -12.489 6.186 1.00 88.25 94 ASN A CA 1
ATOM 694 C C . ASN A 1 94 ? 8.846 -12.722 6.384 1.00 88.25 94 ASN A C 1
ATOM 696 O O . ASN A 1 94 ? 9.407 -13.742 5.997 1.00 88.25 94 ASN A O 1
ATOM 700 N N . VAL A 1 95 ? 9.525 -11.728 6.955 1.00 78.94 95 VAL A N 1
ATOM 701 C CA . VAL A 1 95 ? 10.995 -11.691 7.030 1.00 78.94 95 VAL A CA 1
ATOM 702 C C . VAL A 1 95 ? 11.516 -12.226 8.363 1.00 78.94 95 VAL A C 1
ATOM 704 O O . VAL A 1 95 ? 10.955 -11.937 9.416 1.00 78.94 95 VAL A O 1
ATOM 707 N N . THR A 1 96 ? 12.610 -12.986 8.359 1.00 73.38 96 THR A N 1
ATOM 708 C CA . THR A 1 96 ? 13.244 -13.517 9.587 1.00 73.38 96 THR A CA 1
ATOM 709 C C . THR A 1 96 ? 14.360 -12.628 10.127 1.00 73.38 96 THR A C 1
ATOM 711 O O . THR A 1 96 ? 14.802 -12.796 11.262 1.00 73.38 96 THR A O 1
ATOM 714 N N . GLU A 1 97 ? 14.795 -11.652 9.337 1.00 69.50 97 GLU A N 1
ATOM 715 C CA . GLU A 1 97 ? 15.753 -10.630 9.734 1.00 69.50 97 GLU A CA 1
ATOM 716 C C . GLU A 1 97 ? 15.130 -9.250 9.571 1.00 69.50 97 GLU A C 1
ATOM 718 O O . GLU A 1 97 ? 14.285 -9.027 8.705 1.00 69.50 97 GLU A O 1
ATOM 723 N N . PHE A 1 98 ? 15.555 -8.299 10.408 1.00 59.00 98 PHE A N 1
ATOM 724 C CA . PHE A 1 98 ? 15.229 -6.886 10.207 1.00 59.00 98 PHE A CA 1
ATOM 725 C C . PHE A 1 98 ? 16.119 -6.323 9.097 1.00 59.00 98 PHE A C 1
ATOM 727 O O . PHE A 1 98 ? 16.917 -5.404 9.305 1.00 59.00 98 PHE A O 1
ATOM 734 N N . ASP A 1 99 ? 16.047 -6.967 7.940 1.00 56.16 99 ASP A N 1
ATOM 735 C CA . ASP A 1 99 ? 16.807 -6.607 6.770 1.00 56.16 99 ASP A CA 1
ATOM 736 C C . ASP A 1 99 ? 15.979 -5.617 5.959 1.00 56.16 99 ASP A C 1
ATOM 738 O O . ASP A 1 99 ? 15.023 -5.969 5.270 1.00 56.16 99 ASP A O 1
ATOM 742 N N . TRP A 1 100 ? 16.338 -4.341 6.086 1.00 55.62 100 TRP A N 1
ATOM 743 C CA . TRP A 1 100 ? 15.741 -3.231 5.347 1.00 55.62 100 TRP A CA 1
ATOM 744 C C . TRP A 1 100 ? 16.190 -3.216 3.884 1.00 55.62 100 TRP A C 1
ATOM 746 O O . TRP A 1 100 ? 16.699 -2.210 3.381 1.00 55.62 100 TRP A O 1
ATOM 756 N N . GLY A 1 101 ? 16.004 -4.348 3.218 1.00 49.53 101 GLY A N 1
ATOM 757 C CA . GLY A 1 101 ? 16.220 -4.507 1.801 1.00 49.53 101 GLY A CA 1
ATOM 758 C C . GLY A 1 101 ? 17.672 -4.645 1.373 1.00 49.53 101 GLY A C 1
ATOM 759 O O . GLY A 1 101 ? 17.901 -4.422 0.206 1.00 49.53 101 GLY A O 1
ATOM 760 N N . LYS A 1 102 ? 18.666 -5.003 2.197 1.00 50.38 102 LYS A N 1
ATOM 761 C CA . LYS A 1 102 ? 20.093 -4.890 1.805 1.00 50.38 102 LYS A CA 1
ATOM 762 C C . LYS A 1 102 ? 20.543 -5.688 0.579 1.00 50.38 102 LYS A C 1
ATOM 764 O O . LYS A 1 102 ? 21.680 -5.519 0.156 1.00 50.38 102 LYS A O 1
ATOM 769 N N . GLU A 1 103 ? 19.694 -6.512 -0.015 1.00 48.19 103 GLU A N 1
ATOM 770 C CA . GLU A 1 103 ? 20.057 -7.359 -1.139 1.00 48.19 103 GLU A CA 1
ATOM 771 C C . GLU A 1 103 ? 19.063 -7.161 -2.283 1.00 48.19 103 GLU A C 1
ATOM 773 O O . GLU A 1 103 ? 17.848 -7.277 -2.128 1.00 48.19 103 GLU A O 1
ATOM 778 N N . SER A 1 104 ? 19.574 -6.790 -3.446 1.00 43.81 104 SER A N 1
ATOM 779 C CA . SER A 1 104 ? 18.849 -6.902 -4.710 1.00 43.81 104 SER A CA 1
ATOM 780 C C . SER A 1 104 ? 19.011 -8.283 -5.289 1.00 43.81 104 SER A C 1
ATOM 782 O O . SER A 1 104 ? 20.022 -8.938 -5.027 1.00 43.81 104 SER A O 1
ATOM 784 N N . GLY A 1 105 ? 18.130 -8.650 -6.212 1.00 48.91 105 GLY A N 1
ATOM 785 C CA . GLY A 1 105 ? 18.203 -9.973 -6.807 1.00 48.91 105 GLY A CA 1
ATOM 786 C C . GLY A 1 105 ? 17.864 -11.066 -5.793 1.00 48.91 105 GLY A C 1
ATOM 787 O O . GLY A 1 105 ? 18.115 -12.234 -6.065 1.00 48.91 105 GLY A O 1
ATOM 788 N N . THR A 1 106 ? 17.309 -10.684 -4.639 1.00 59.31 106 THR A N 1
ATOM 789 C CA . THR A 1 106 ? 16.800 -11.591 -3.623 1.00 59.31 106 THR A CA 1
ATOM 790 C C . THR A 1 106 ? 15.299 -11.452 -3.525 1.00 59.31 106 THR A C 1
ATOM 792 O O . THR A 1 106 ? 14.727 -10.366 -3.663 1.00 59.31 106 THR A O 1
ATOM 795 N N . THR A 1 107 ? 14.666 -12.598 -3.343 1.00 72.94 107 THR A N 1
ATOM 796 C CA . THR A 1 107 ? 13.246 -12.696 -3.091 1.00 72.94 107 THR A CA 1
ATOM 797 C C . THR A 1 107 ? 12.923 -12.104 -1.722 1.00 72.94 107 THR A C 1
ATOM 799 O O . THR A 1 107 ? 13.729 -12.119 -0.786 1.00 72.94 107 THR A O 1
ATOM 802 N N . ARG A 1 108 ? 11.736 -11.520 -1.609 1.00 78.94 108 ARG A N 1
ATOM 803 C CA . ARG A 1 108 ? 11.188 -10.987 -0.372 1.00 78.94 108 ARG A CA 1
ATOM 804 C C . ARG A 1 108 ? 10.004 -11.858 0.006 1.00 78.94 108 ARG A C 1
ATOM 806 O O . ARG A 1 108 ? 8.979 -11.774 -0.669 1.00 78.94 108 ARG A O 1
ATOM 813 N N . PRO A 1 109 ? 10.130 -12.679 1.058 1.00 87.38 109 PRO A N 1
ATOM 814 C CA . PRO A 1 109 ? 9.021 -13.503 1.481 1.00 87.38 109 PRO A CA 1
ATOM 815 C C . PRO A 1 109 ? 7.894 -12.594 1.964 1.00 87.38 109 PRO A C 1
ATOM 817 O O . PRO A 1 109 ? 8.086 -11.718 2.819 1.00 87.38 109 PRO A O 1
ATOM 820 N N . ILE A 1 110 ? 6.710 -12.817 1.417 1.00 92.31 110 ILE A N 1
ATOM 821 C CA . ILE A 1 110 ? 5.455 -12.284 1.922 1.00 92.31 110 ILE A CA 1
ATOM 822 C C . ILE A 1 110 ? 4.557 -13.444 2.328 1.00 92.31 110 ILE A C 1
ATOM 824 O O . ILE A 1 110 ? 4.717 -14.582 1.888 1.00 92.31 110 ILE A O 1
ATOM 828 N N . ARG A 1 111 ? 3.604 -13.133 3.191 1.00 95.62 111 ARG A N 1
ATOM 829 C CA . ARG A 1 111 ? 2.571 -14.042 3.656 1.00 95.62 111 ARG A CA 1
ATOM 830 C C . ARG A 1 111 ? 1.212 -13.478 3.285 1.00 95.62 111 ARG A C 1
ATOM 832 O O . ARG A 1 111 ? 0.951 -12.309 3.556 1.00 95.62 111 ARG A O 1
ATOM 839 N N . ILE A 1 112 ? 0.350 -14.311 2.716 1.00 98.06 112 ILE A N 1
ATOM 840 C CA . ILE A 1 112 ? -0.994 -13.946 2.273 1.00 98.06 112 ILE A CA 1
ATOM 841 C C . ILE A 1 112 ? -2.018 -14.755 3.066 1.00 98.06 112 ILE A C 1
ATOM 843 O O . ILE A 1 112 ? -2.057 -15.984 2.991 1.00 98.06 112 ILE A O 1
ATOM 847 N N . TYR A 1 113 ? -2.857 -14.055 3.819 1.00 98.44 113 TYR A N 1
ATOM 848 C CA . TYR A 1 113 ? -4.029 -14.593 4.499 1.00 98.44 113 TYR A CA 1
ATOM 849 C C . TYR A 1 113 ? -5.262 -14.345 3.638 1.00 98.44 113 TYR A C 1
ATOM 851 O O . TYR A 1 113 ? -5.761 -13.216 3.585 1.00 98.44 113 TYR A O 1
ATOM 859 N N . ALA A 1 114 ? -5.748 -15.385 2.960 1.00 97.69 114 ALA A N 1
ATOM 860 C CA . ALA A 1 114 ? -6.923 -15.270 2.104 1.00 97.69 114 ALA A CA 1
ATOM 861 C C . ALA A 1 114 ? -8.147 -14.845 2.933 1.00 97.69 114 ALA A C 1
ATOM 863 O O . ALA A 1 114 ? -8.404 -15.417 3.994 1.00 97.69 114 ALA A O 1
ATOM 864 N N . GLY A 1 115 ? -8.850 -13.792 2.508 1.00 96.31 115 GLY A N 1
ATOM 865 C CA . GLY A 1 115 ? -9.954 -13.197 3.278 1.00 96.31 115 GLY A CA 1
ATOM 866 C C . GLY A 1 115 ? -9.578 -12.727 4.696 1.00 96.31 115 GLY A C 1
ATOM 867 O O . GLY A 1 115 ? -10.457 -12.503 5.531 1.00 96.31 115 GLY A O 1
ATOM 868 N N . GLY A 1 116 ? -8.284 -12.588 5.002 1.00 96.44 116 GLY A N 1
ATOM 869 C CA . GLY A 1 116 ? -7.794 -12.240 6.337 1.00 96.44 116 GLY A CA 1
ATOM 870 C C . GLY A 1 116 ? -7.896 -13.364 7.368 1.00 96.44 116 GLY A C 1
ATOM 871 O O . GLY A 1 116 ? -7.937 -13.086 8.567 1.00 96.44 116 GLY A O 1
ATOM 872 N N . GLU A 1 117 ? -7.922 -14.623 6.925 1.00 95.44 117 GLU A N 1
ATOM 873 C CA . GLU A 1 117 ? -8.027 -15.797 7.792 1.00 95.44 117 GLU A CA 1
ATOM 874 C C . GLU A 1 117 ? -6.885 -16.794 7.560 1.00 95.44 117 GLU A C 1
ATOM 876 O O . GLU A 1 117 ? -6.283 -16.857 6.490 1.00 95.44 117 GLU A O 1
ATOM 881 N N . ALA A 1 118 ? -6.561 -17.577 8.592 1.00 95.38 118 ALA A N 1
ATOM 882 C CA . ALA A 1 118 ? -5.609 -18.681 8.490 1.00 95.38 118 ALA A CA 1
ATOM 883 C C . ALA A 1 118 ? -6.266 -19.921 7.840 1.00 95.38 118 ALA A C 1
ATOM 885 O O . ALA A 1 118 ? -7.458 -20.148 8.051 1.00 95.38 118 ALA A O 1
ATOM 886 N N . PRO A 1 119 ? -5.504 -20.792 7.148 1.00 96.38 119 PRO A N 1
ATOM 887 C CA . PRO A 1 119 ? -4.052 -20.761 6.963 1.00 96.38 119 PRO A CA 1
ATOM 888 C C . PRO A 1 119 ? -3.599 -19.744 5.909 1.00 96.38 119 PRO A C 1
ATOM 890 O O . PRO A 1 119 ? -4.360 -19.361 5.029 1.00 96.38 119 PRO A O 1
ATOM 893 N N . ALA A 1 120 ? -2.334 -19.336 5.994 1.00 97.12 120 ALA A N 1
ATOM 894 C CA . ALA A 1 120 ? -1.728 -18.459 5.001 1.00 97.12 120 ALA A CA 1
ATOM 895 C C . ALA A 1 120 ? -0.979 -19.229 3.911 1.00 97.12 120 ALA A C 1
ATOM 897 O O . ALA A 1 120 ? -0.583 -20.380 4.113 1.00 97.12 120 ALA A O 1
ATOM 898 N N . SER A 1 121 ? -0.722 -18.538 2.803 1.00 96.75 121 SER A N 1
ATOM 899 C CA . SER A 1 121 ? 0.251 -18.932 1.783 1.00 96.75 121 SER A CA 1
ATOM 900 C C . SER A 1 121 ? 1.474 -18.022 1.867 1.00 96.75 121 SER A C 1
ATOM 902 O O . SER A 1 121 ? 1.326 -16.803 1.924 1.00 96.75 121 SER A O 1
ATOM 904 N N . ASP A 1 122 ? 2.670 -18.604 1.870 1.00 95.38 122 ASP A N 1
ATOM 905 C CA . ASP A 1 122 ? 3.930 -17.858 1.859 1.00 95.38 122 ASP A CA 1
ATOM 906 C C . ASP A 1 122 ? 4.505 -17.892 0.446 1.00 95.38 122 ASP A C 1
ATOM 908 O O . ASP A 1 122 ? 4.628 -18.970 -0.140 1.00 95.38 122 ASP A O 1
ATOM 912 N N . ILE A 1 123 ? 4.827 -16.721 -0.103 1.00 93.50 123 ILE A N 1
ATOM 913 C CA . ILE A 1 123 ? 5.376 -16.589 -1.455 1.00 93.50 123 ILE A CA 1
ATOM 914 C C . ILE A 1 123 ? 6.577 -15.658 -1.439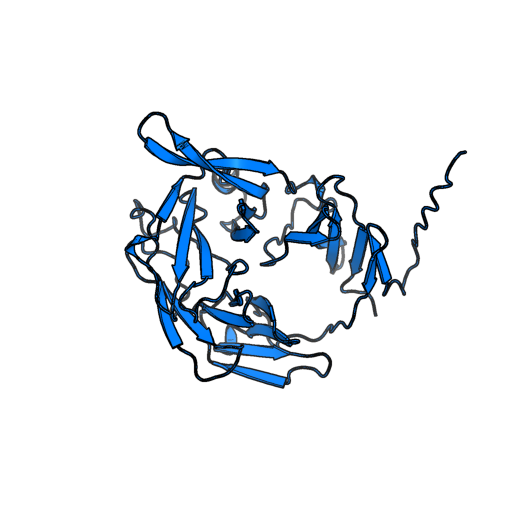 1.00 93.50 123 ILE A C 1
ATOM 916 O O . ILE A 1 123 ? 6.692 -14.778 -0.588 1.00 93.50 123 ILE A O 1
ATOM 920 N N . ASP A 1 124 ? 7.449 -15.837 -2.414 1.00 89.69 124 ASP A N 1
ATOM 921 C CA . ASP A 1 124 ? 8.661 -15.055 -2.577 1.00 89.69 124 ASP A CA 1
ATOM 922 C C . ASP A 1 124 ? 8.456 -14.008 -3.673 1.00 89.69 124 ASP A C 1
ATOM 924 O O . ASP A 1 124 ? 8.159 -14.356 -4.811 1.00 89.69 124 ASP A O 1
ATOM 928 N N . ILE A 1 125 ? 8.618 -12.728 -3.329 1.00 88.56 125 ILE A N 1
ATOM 929 C CA . ILE A 1 125 ? 8.505 -11.613 -4.273 1.00 88.56 125 ILE A CA 1
ATOM 930 C C . ILE A 1 125 ? 9.886 -11.170 -4.746 1.00 88.56 125 ILE A C 1
ATOM 932 O O . ILE A 1 125 ? 10.696 -10.667 -3.967 1.00 88.56 125 ILE A O 1
ATOM 936 N N . TYR A 1 126 ? 10.154 -11.296 -6.033 1.00 86.38 126 TYR A N 1
ATOM 937 C CA . TYR A 1 126 ? 11.329 -10.755 -6.688 1.00 86.38 126 TYR A CA 1
ATOM 938 C C . TYR A 1 126 ? 11.145 -9.272 -7.040 1.00 86.38 126 TYR A C 1
ATOM 940 O O . TYR A 1 126 ? 10.258 -8.893 -7.807 1.00 86.38 126 TYR A O 1
ATOM 948 N N . LEU A 1 127 ? 12.018 -8.413 -6.508 1.00 83.62 127 LEU A N 1
ATOM 949 C CA . LEU A 1 127 ? 12.087 -7.009 -6.919 1.00 83.62 127 LEU A CA 1
ATOM 950 C C . LEU A 1 127 ? 12.869 -6.895 -8.235 1.00 83.62 127 LEU A C 1
ATOM 952 O O . LEU A 1 127 ? 14.036 -7.277 -8.291 1.00 83.62 127 LEU A O 1
ATOM 956 N N . VAL A 1 128 ? 12.242 -6.325 -9.268 1.00 84.88 128 VAL A N 1
ATOM 957 C CA . VAL A 1 128 ? 12.789 -6.261 -10.640 1.00 84.88 128 VAL A CA 1
ATOM 958 C C . VAL A 1 128 ? 13.821 -5.144 -10.827 1.00 84.88 128 VAL A C 1
ATOM 960 O O . VAL A 1 128 ? 14.545 -5.112 -11.822 1.00 84.88 128 VAL A O 1
ATOM 963 N N . CYS A 1 129 ? 13.933 -4.203 -9.885 1.00 80.75 129 CYS A N 1
ATOM 964 C CA . CYS A 1 129 ? 14.947 -3.157 -9.988 1.00 80.75 129 CYS A CA 1
ATOM 965 C C . CYS A 1 129 ? 16.374 -3.766 -10.014 1.00 80.75 129 CYS A C 1
ATOM 967 O O . CYS A 1 129 ? 16.593 -4.811 -9.403 1.00 80.75 129 CYS A O 1
ATOM 969 N N . PRO A 1 130 ? 17.368 -3.133 -10.685 1.00 76.81 130 PRO A N 1
ATOM 970 C CA . PRO A 1 130 ? 18.729 -3.688 -10.859 1.00 76.81 130 PRO A CA 1
ATOM 971 C C . PRO A 1 130 ? 19.424 -4.047 -9.529 1.00 76.81 130 PRO A C 1
ATOM 973 O O . PRO A 1 130 ? 18.870 -3.762 -8.483 1.00 76.81 130 PRO A O 1
ATOM 976 N N . PRO A 1 131 ? 20.650 -4.572 -9.457 1.00 69.69 131 PRO A N 1
ATOM 977 C CA . PRO A 1 131 ? 21.346 -4.665 -8.169 1.00 69.69 131 PRO A CA 1
ATOM 978 C C . PRO A 1 131 ? 21.847 -3.321 -7.592 1.00 69.69 131 PRO A C 1
ATOM 980 O O . PRO A 1 131 ? 22.050 -2.401 -8.390 1.00 69.69 131 PRO A O 1
ATOM 983 N N . PRO A 1 132 ? 22.020 -3.105 -6.256 1.00 65.12 132 PRO A N 1
ATOM 984 C CA . PRO A 1 132 ? 22.657 -1.892 -5.774 1.00 65.12 132 PRO A CA 1
ATOM 985 C C . PRO A 1 132 ? 24.155 -1.969 -6.089 1.00 65.12 132 PRO A C 1
ATOM 987 O O . PRO A 1 132 ? 24.733 -3.046 -6.238 1.00 65.12 132 PRO A O 1
ATOM 990 N N . ALA A 1 133 ? 24.813 -0.814 -6.101 1.00 61.19 133 ALA A N 1
ATOM 991 C CA . ALA A 1 133 ? 26.270 -0.767 -6.148 1.00 61.19 133 ALA A CA 1
ATOM 992 C C . ALA A 1 133 ? 26.913 -1.204 -4.812 1.00 61.19 133 ALA A C 1
ATOM 994 O O . ALA A 1 133 ? 28.064 -1.639 -4.807 1.00 61.19 133 ALA A O 1
ATOM 995 N N . SER A 1 134 ? 26.192 -1.104 -3.681 1.00 60.09 134 SER A N 1
ATOM 996 C CA . SER A 1 134 ? 26.650 -1.578 -2.366 1.00 60.09 134 SER A CA 1
ATOM 997 C C . SER A 1 134 ? 25.500 -2.054 -1.461 1.00 60.09 134 SER A C 1
ATOM 999 O O . SER A 1 134 ? 24.398 -1.509 -1.496 1.00 60.09 134 SER A O 1
ATOM 1001 N N . LEU A 1 135 ? 25.770 -3.052 -0.610 1.00 53.50 135 LEU A N 1
ATOM 1002 C CA . LEU A 1 135 ? 24.789 -3.662 0.307 1.00 53.50 135 LEU A CA 1
ATOM 1003 C C . LEU A 1 135 ? 24.526 -2.835 1.583 1.00 53.50 135 LEU A C 1
ATOM 1005 O O . LEU A 1 135 ? 23.642 -3.162 2.374 1.00 53.50 135 LEU A O 1
ATOM 1009 N N . SER A 1 136 ? 25.323 -1.799 1.869 1.00 51.91 136 SER A N 1
ATOM 1010 C CA . SER A 1 136 ? 25.367 -1.213 3.217 1.00 51.91 136 SER A CA 1
ATOM 1011 C C . SER A 1 136 ? 24.339 -0.110 3.471 1.00 51.91 136 SER A C 1
ATOM 1013 O O . SER A 1 136 ? 24.096 0.205 4.640 1.00 51.91 136 SER A O 1
ATOM 1015 N N . SER A 1 137 ? 23.690 0.456 2.445 1.00 49.69 137 SER A N 1
ATOM 1016 C CA . SER A 1 137 ? 22.782 1.582 2.688 1.00 49.69 137 SER A CA 1
ATOM 1017 C C . SER A 1 137 ? 21.629 1.816 1.712 1.00 49.69 137 SER A C 1
ATOM 1019 O O . SER A 1 137 ? 20.850 2.721 1.984 1.00 49.69 137 SER A O 1
ATOM 1021 N N . ASP A 1 138 ? 21.447 1.053 0.632 1.00 52.09 138 ASP A N 1
ATOM 1022 C CA . ASP A 1 138 ? 20.791 1.613 -0.567 1.00 52.09 138 ASP A CA 1
ATOM 1023 C C . ASP A 1 138 ? 19.374 1.112 -0.887 1.00 52.09 138 ASP A C 1
ATOM 1025 O O . ASP A 1 138 ? 18.929 1.291 -2.012 1.00 52.09 138 ASP A O 1
ATOM 1029 N N . MET A 1 139 ? 18.630 0.481 0.031 1.00 57.72 139 MET A N 1
ATOM 1030 C CA . MET A 1 139 ? 17.550 -0.414 -0.431 1.00 57.72 139 MET A CA 1
ATOM 1031 C C . MET A 1 139 ? 16.246 -0.484 0.385 1.00 57.72 139 MET A C 1
ATOM 1033 O O . MET A 1 139 ? 15.511 -1.468 0.304 1.00 57.72 139 MET A O 1
ATOM 1037 N N . ARG A 1 140 ? 15.902 0.542 1.166 1.00 64.50 140 ARG A N 1
ATOM 1038 C CA . ARG A 1 140 ? 14.745 0.430 2.066 1.00 64.50 140 ARG A CA 1
ATOM 1039 C C . ARG A 1 140 ? 13.412 0.390 1.312 1.00 64.50 140 ARG A C 1
ATOM 1041 O O . ARG A 1 140 ? 13.114 1.266 0.501 1.00 64.50 140 ARG A O 1
ATOM 1048 N N . CYS A 1 141 ? 12.612 -0.609 1.664 1.00 68.56 141 CYS A N 1
ATOM 1049 C CA . CYS A 1 141 ? 11.260 -0.857 1.179 1.00 68.56 141 CYS A CA 1
ATOM 1050 C C . CYS A 1 141 ? 10.351 -0.921 2.421 1.00 68.56 141 CYS A C 1
ATOM 1052 O O . CYS A 1 141 ? 10.130 -1.988 2.983 1.00 68.56 141 CYS A O 1
ATOM 1054 N N . ASP A 1 142 ? 9.965 0.242 2.958 1.00 65.75 142 ASP A N 1
ATOM 1055 C CA . ASP A 1 142 ? 9.506 0.337 4.356 1.00 65.75 142 ASP A CA 1
ATOM 1056 C C . ASP A 1 142 ? 8.036 -0.087 4.567 1.00 65.75 142 ASP A C 1
ATOM 1058 O O . ASP A 1 142 ? 7.715 -0.646 5.618 1.00 65.75 142 ASP A O 1
ATOM 1062 N N . TYR A 1 143 ? 7.153 0.182 3.597 1.00 75.31 143 TYR A N 1
ATOM 1063 C CA . TYR A 1 143 ? 5.701 0.022 3.746 1.00 75.31 143 TYR A CA 1
ATOM 1064 C C . TYR A 1 143 ? 5.034 -0.525 2.488 1.00 75.31 143 TYR A C 1
ATOM 1066 O O . TYR A 1 143 ? 5.468 -0.229 1.373 1.00 75.31 143 TYR A O 1
ATOM 1074 N N . PHE A 1 144 ? 3.939 -1.261 2.688 1.00 80.19 144 PHE A N 1
ATOM 1075 C CA . PHE A 1 144 ? 3.033 -1.641 1.610 1.00 80.19 144 PHE A CA 1
ATOM 1076 C C . PHE A 1 144 ? 1.968 -0.579 1.389 1.00 80.19 144 PHE A C 1
ATOM 1078 O O . PHE A 1 144 ? 1.446 0.002 2.341 1.00 80.19 144 PHE A O 1
ATOM 1085 N N . GLY A 1 145 ? 1.619 -0.344 0.132 1.00 84.88 145 GLY A N 1
ATOM 1086 C CA . GLY A 1 145 ? 0.357 0.300 -0.189 1.00 84.88 145 GLY A CA 1
ATOM 1087 C C . GLY A 1 145 ? -0.748 -0.735 -0.322 1.00 84.88 145 GLY A C 1
ATOM 1088 O O . GLY A 1 145 ? -0.496 -1.941 -0.306 1.00 84.88 145 GLY A O 1
ATOM 1089 N N . HIS A 1 146 ? -1.973 -0.244 -0.455 1.00 90.19 146 HIS A N 1
ATOM 1090 C CA . HIS A 1 146 ? -3.118 -1.051 -0.848 1.00 90.19 146 HIS A CA 1
ATOM 1091 C C . HIS A 1 146 ? -2.815 -1.747 -2.170 1.00 90.19 146 HIS A C 1
ATOM 1093 O O . HIS A 1 146 ? -2.238 -1.131 -3.073 1.00 90.19 146 HIS A O 1
ATOM 1099 N N . VAL A 1 147 ? -3.206 -3.010 -2.278 1.00 94.19 147 VAL A N 1
ATOM 1100 C CA . VAL A 1 147 ? -3.059 -3.777 -3.511 1.00 94.19 147 VAL A CA 1
ATOM 1101 C C . VAL A 1 147 ? -4.375 -3.709 -4.275 1.00 94.19 147 VAL A C 1
ATOM 1103 O O . VAL A 1 147 ? -5.410 -4.141 -3.785 1.00 94.19 147 VAL A O 1
ATOM 1106 N N . GLN A 1 148 ? -4.354 -3.145 -5.478 1.00 94.56 148 GLN A N 1
ATOM 1107 C CA . GLN A 1 148 ? -5.548 -3.132 -6.322 1.00 94.56 148 GLN A CA 1
ATOM 1108 C C . GLN A 1 148 ? -5.747 -4.521 -6.942 1.00 94.56 148 GLN A C 1
ATOM 1110 O O . GLN A 1 148 ? -4.792 -5.073 -7.490 1.00 94.56 148 GLN A O 1
ATOM 1115 N N . GLY A 1 149 ? -6.970 -5.050 -6.903 1.00 96.81 149 GLY A N 1
ATOM 1116 C CA . GLY A 1 149 ? -7.334 -6.383 -7.396 1.00 96.81 149 GLY A CA 1
ATOM 1117 C C . GLY A 1 149 ? -7.361 -7.470 -6.315 1.00 96.81 149 GLY A C 1
ATOM 1118 O O . GLY A 1 149 ? -7.472 -7.176 -5.126 1.00 96.81 149 GLY A O 1
ATOM 1119 N N . ASP A 1 150 ? -7.286 -8.730 -6.746 1.00 98.25 150 ASP A N 1
ATOM 1120 C CA . ASP A 1 150 ? -7.323 -9.918 -5.883 1.00 98.25 150 ASP A CA 1
ATOM 1121 C C . ASP A 1 150 ? -6.115 -10.806 -6.180 1.00 98.25 150 ASP A C 1
ATOM 1123 O O . ASP A 1 150 ? -6.079 -11.503 -7.199 1.00 98.25 150 ASP A O 1
ATOM 1127 N N . VAL A 1 151 ? -5.131 -10.812 -5.280 1.00 98.31 151 VAL A N 1
ATOM 1128 C CA . VAL A 1 151 ? -3.874 -11.553 -5.486 1.00 98.31 151 VAL A CA 1
ATOM 1129 C C . VAL A 1 151 ? -4.056 -13.073 -5.516 1.00 98.31 151 VAL A C 1
ATOM 1131 O O . VAL A 1 151 ? -3.161 -13.786 -5.971 1.00 98.31 151 VAL A O 1
ATOM 1134 N N . MET A 1 152 ? -5.198 -13.579 -5.043 1.00 97.88 152 MET A N 1
ATOM 1135 C CA . MET A 1 152 ? -5.530 -15.004 -5.021 1.00 97.88 152 MET A CA 1
ATOM 1136 C C . MET A 1 152 ? -6.377 -15.442 -6.228 1.00 97.88 152 MET A C 1
ATOM 1138 O O . MET A 1 152 ? -6.612 -16.640 -6.383 1.00 97.88 152 MET A O 1
ATOM 1142 N N . SER A 1 153 ? -6.801 -14.507 -7.086 1.00 98.25 153 SER A N 1
ATOM 1143 C CA . SER A 1 153 ? -7.592 -14.770 -8.299 1.00 98.25 153 SER A CA 1
ATOM 1144 C C . SER A 1 153 ? -6.737 -15.000 -9.553 1.00 98.25 153 SER A C 1
ATOM 1146 O O . SER A 1 153 ? -5.526 -14.757 -9.555 1.00 98.25 153 SER A O 1
ATOM 1148 N N . GLU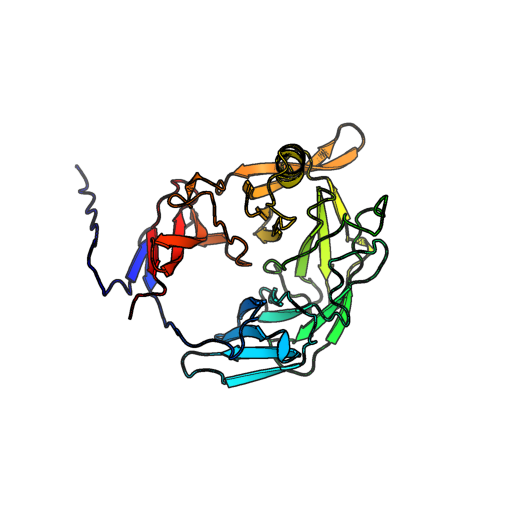 A 1 154 ? -7.378 -15.432 -10.644 1.00 97.69 154 GLU A N 1
ATOM 1149 C CA . GLU A 1 154 ? -6.738 -15.573 -11.959 1.00 97.69 154 GLU A CA 1
ATOM 1150 C C . GLU A 1 154 ? -6.426 -14.208 -12.595 1.00 97.69 154 GLU A C 1
ATOM 1152 O O . GLU A 1 154 ? -5.372 -14.038 -13.213 1.00 97.69 154 GLU A O 1
ATOM 1157 N N . GLU A 1 155 ? -7.308 -13.222 -12.407 1.00 97.44 155 GLU A N 1
ATOM 1158 C CA . GLU A 1 155 ? -7.112 -11.838 -12.843 1.00 97.44 155 GLU A CA 1
ATOM 1159 C C . GLU A 1 155 ? -5.940 -11.172 -12.108 1.00 97.44 155 GLU A C 1
ATOM 1161 O O . GLU A 1 155 ? -5.148 -10.446 -12.718 1.00 97.44 155 GLU A O 1
ATOM 1166 N N . GLY A 1 156 ? -5.800 -11.482 -10.819 1.00 97.88 156 GLY A N 1
ATOM 1167 C CA . GLY A 1 156 ? -4.715 -11.038 -9.959 1.00 97.88 156 GLY A CA 1
ATOM 1168 C C . GLY A 1 156 ? -4.931 -9.683 -9.295 1.00 97.88 156 GLY A C 1
ATOM 1169 O O . GLY A 1 156 ? -5.946 -9.001 -9.459 1.00 97.88 156 GLY A O 1
ATOM 1170 N N . GLY A 1 157 ? -3.916 -9.294 -8.533 1.00 97.56 157 GLY A N 1
ATOM 1171 C CA . GLY A 1 157 ? -3.748 -7.964 -7.970 1.00 97.56 157 GLY A CA 1
ATOM 1172 C C . GLY A 1 157 ? -2.365 -7.406 -8.291 1.00 97.56 157 GLY A C 1
ATOM 1173 O O . GLY A 1 157 ? -1.469 -8.131 -8.723 1.00 97.56 157 GLY A O 1
ATOM 1174 N N . GLU A 1 158 ? -2.179 -6.106 -8.096 1.00 96.56 158 GLU A N 1
ATOM 1175 C CA . GLU A 1 158 ? -0.930 -5.425 -8.436 1.00 96.56 158 GLU A CA 1
ATOM 1176 C C . GLU A 1 158 ? -0.288 -4.782 -7.210 1.00 96.56 158 GLU A C 1
ATOM 1178 O O . GLU A 1 158 ? -0.756 -3.768 -6.678 1.00 96.56 158 GLU A O 1
ATOM 1183 N N . LEU A 1 159 ? 0.812 -5.383 -6.760 1.00 93.69 159 LEU A N 1
ATOM 1184 C CA . LEU A 1 159 ? 1.610 -4.863 -5.666 1.00 93.69 159 LEU A CA 1
ATOM 1185 C C . LEU A 1 159 ? 2.597 -3.829 -6.208 1.00 93.69 159 LEU A C 1
ATOM 1187 O O . LEU A 1 159 ? 3.329 -4.074 -7.165 1.00 93.69 159 LEU A O 1
ATOM 1191 N N . CYS A 1 160 ? 2.638 -2.662 -5.573 1.00 91.62 160 CYS A N 1
ATOM 1192 C CA . CYS A 1 160 ? 3.579 -1.602 -5.908 1.00 91.62 160 CYS A CA 1
ATOM 1193 C C . CYS A 1 160 ? 4.563 -1.395 -4.760 1.00 91.62 160 CYS A C 1
ATOM 1195 O O . CYS A 1 160 ? 4.157 -1.280 -3.602 1.00 91.62 160 CYS A O 1
ATOM 1197 N N . TRP A 1 161 ? 5.856 -1.293 -5.068 1.00 86.12 161 TRP A N 1
ATOM 1198 C CA . TRP A 1 161 ? 6.870 -1.056 -4.041 1.00 86.12 161 TRP A CA 1
ATOM 1199 C C . TRP A 1 161 ? 7.971 -0.115 -4.506 1.00 86.12 161 TRP A C 1
ATOM 1201 O O . TRP A 1 161 ? 8.627 -0.353 -5.519 1.00 86.12 161 TRP A O 1
ATOM 1211 N N . VAL A 1 162 ? 8.220 0.941 -3.733 1.00 82.19 162 VAL A N 1
ATOM 1212 C CA . VAL A 1 162 ? 9.322 1.868 -4.001 1.00 82.19 162 VAL A CA 1
ATOM 1213 C C . VAL A 1 162 ? 10.552 1.485 -3.194 1.00 82.19 162 VAL A C 1
ATOM 1215 O O . VAL A 1 162 ? 10.507 1.427 -1.965 1.00 82.19 162 VAL A O 1
ATOM 1218 N N . VAL A 1 163 ? 11.675 1.320 -3.894 1.00 77.44 163 VAL A N 1
ATOM 1219 C CA . VAL A 1 163 ? 12.997 1.239 -3.262 1.00 77.44 163 VAL A CA 1
ATOM 1220 C C . VAL A 1 163 ? 13.547 2.656 -3.147 1.00 77.44 163 VAL A C 1
ATOM 1222 O O . VAL A 1 163 ? 14.147 3.188 -4.084 1.00 77.44 163 VAL A O 1
ATOM 1225 N N . ASN A 1 164 ? 13.302 3.296 -2.004 1.00 67.62 164 ASN A N 1
ATOM 1226 C CA . ASN A 1 164 ? 13.400 4.753 -1.842 1.00 67.62 164 ASN A CA 1
ATOM 1227 C C . ASN A 1 164 ? 14.747 5.370 -2.261 1.00 67.62 164 ASN A C 1
ATOM 1229 O O . ASN A 1 164 ? 14.778 6.428 -2.879 1.00 67.62 164 ASN A O 1
ATOM 1233 N N . ARG A 1 165 ? 15.876 4.720 -1.976 1.00 71.50 165 ARG A N 1
ATOM 1234 C CA . ARG A 1 165 ? 17.210 5.236 -2.329 1.00 71.50 165 ARG A CA 1
ATOM 1235 C C . ARG A 1 165 ? 17.618 4.963 -3.768 1.00 71.50 165 ARG A C 1
ATOM 1237 O O . ARG A 1 165 ? 18.564 5.572 -4.251 1.00 71.50 165 ARG A O 1
ATOM 1244 N N . ARG A 1 166 ? 16.903 4.071 -4.448 1.00 74.06 166 ARG A N 1
ATOM 1245 C CA . ARG A 1 166 ? 17.177 3.696 -5.839 1.00 74.06 166 ARG A CA 1
ATOM 1246 C C . ARG A 1 166 ? 16.202 4.326 -6.810 1.00 74.06 166 ARG A C 1
ATOM 1248 O O . ARG A 1 166 ? 16.432 4.238 -8.006 1.00 74.06 166 ARG A O 1
ATOM 1255 N N . LYS A 1 167 ? 15.152 4.970 -6.286 1.00 81.62 167 LYS A N 1
ATOM 1256 C CA . LYS A 1 167 ? 14.165 5.721 -7.064 1.00 81.62 167 LYS A CA 1
ATOM 1257 C C . LYS A 1 167 ? 13.487 4.831 -8.114 1.00 81.62 167 LYS A C 1
ATOM 1259 O O . LYS A 1 167 ? 13.168 5.298 -9.196 1.00 81.62 167 LYS A O 1
ATOM 1264 N N . TYR A 1 168 ? 13.279 3.551 -7.795 1.00 86.12 168 TYR A N 1
ATOM 1265 C CA . TYR A 1 168 ? 12.514 2.629 -8.635 1.00 86.12 168 TYR A CA 1
ATOM 1266 C C . TYR A 1 168 ? 11.142 2.381 -8.025 1.00 86.12 168 TYR A C 1
ATOM 1268 O O . TYR A 1 168 ? 11.053 2.006 -6.852 1.00 86.12 168 TYR A O 1
ATOM 1276 N N . LEU A 1 169 ? 10.108 2.509 -8.853 1.00 90.25 169 LEU A N 1
ATOM 1277 C CA . LEU A 1 169 ? 8.792 1.933 -8.619 1.00 90.25 169 LEU A CA 1
ATOM 1278 C C . LEU A 1 169 ? 8.800 0.510 -9.180 1.00 90.25 169 LEU A C 1
ATOM 1280 O O . LEU A 1 169 ? 8.921 0.332 -10.389 1.00 90.25 169 LEU A O 1
ATOM 1284 N N . ASN A 1 170 ? 8.684 -0.493 -8.314 1.00 90.62 170 ASN A N 1
ATOM 1285 C CA . ASN A 1 170 ? 8.427 -1.867 -8.731 1.00 90.62 170 ASN A CA 1
ATOM 1286 C C . ASN A 1 170 ? 6.922 -2.067 -8.859 1.00 90.62 170 ASN A C 1
ATOM 1288 O O . ASN A 1 170 ? 6.180 -1.720 -7.939 1.00 90.62 170 ASN A O 1
ATOM 1292 N N . ILE A 1 171 ? 6.511 -2.646 -9.978 1.00 94.75 171 ILE A N 1
ATOM 1293 C CA . ILE A 1 171 ? 5.145 -3.055 -10.283 1.00 94.75 171 ILE A CA 1
ATOM 1294 C C . ILE A 1 171 ? 5.183 -4.566 -10.397 1.00 94.75 171 ILE A C 1
ATOM 1296 O O . ILE A 1 171 ? 5.893 -5.106 -11.246 1.00 94.75 171 ILE A O 1
ATOM 1300 N N . LEU A 1 172 ? 4.482 -5.224 -9.485 1.00 94.75 172 LEU A N 1
ATOM 1301 C CA . LEU A 1 172 ? 4.643 -6.638 -9.186 1.00 94.75 172 LEU A CA 1
ATOM 1302 C C . LEU A 1 172 ? 3.248 -7.274 -9.204 1.00 94.75 172 LEU A C 1
ATOM 1304 O O . LEU A 1 172 ? 2.582 -7.322 -8.164 1.00 94.75 172 LEU A O 1
ATOM 1308 N N . PRO A 1 173 ? 2.745 -7.688 -10.380 1.00 97.38 173 PRO A N 1
ATOM 1309 C CA . PRO A 1 173 ? 1.473 -8.383 -10.453 1.00 97.38 173 PRO A CA 1
ATOM 1310 C C . PRO A 1 173 ? 1.574 -9.739 -9.745 1.00 97.38 173 PRO A C 1
ATOM 1312 O O . PRO A 1 173 ? 2.585 -10.435 -9.843 1.00 97.38 173 PRO A O 1
ATOM 1315 N N . VAL A 1 174 ? 0.523 -10.108 -9.020 1.00 97.94 174 VAL A N 1
ATOM 1316 C CA . VAL A 1 174 ? 0.403 -11.376 -8.293 1.00 97.94 174 VAL A CA 1
ATOM 1317 C C . VAL A 1 174 ? -0.929 -12.010 -8.672 1.00 97.94 174 VAL A C 1
ATOM 1319 O O . VAL A 1 174 ? -1.972 -11.369 -8.552 1.00 97.94 174 VAL A O 1
ATOM 1322 N N . LYS A 1 175 ? -0.896 -13.258 -9.138 1.00 97.94 175 LYS A N 1
ATOM 1323 C CA . LYS A 1 175 ? -2.062 -14.039 -9.577 1.00 97.94 175 LYS A CA 1
ATOM 1324 C C . LYS A 1 175 ? -2.028 -15.404 -8.923 1.00 97.94 175 LYS A C 1
ATOM 1326 O O . LYS A 1 175 ? -0.966 -16.017 -8.845 1.00 97.94 175 LYS A O 1
ATOM 1331 N N . ASN A 1 176 ? -3.180 -15.906 -8.493 1.00 97.50 176 ASN A N 1
ATOM 1332 C CA . ASN A 1 176 ? -3.309 -17.215 -7.848 1.00 97.50 176 ASN A CA 1
ATOM 1333 C C . ASN A 1 176 ? -2.297 -17.428 -6.702 1.00 97.50 176 ASN A C 1
ATOM 1335 O O . ASN A 1 176 ? -1.775 -18.528 -6.517 1.00 97.50 176 ASN A O 1
ATOM 1339 N N . GLY A 1 177 ? -1.977 -16.363 -5.959 1.00 96.62 177 GLY A N 1
ATOM 1340 C CA . GLY A 1 177 ? -0.979 -16.395 -4.896 1.00 96.62 177 GLY A CA 1
ATOM 1341 C C . GLY A 1 177 ? 0.448 -16.640 -5.392 1.00 96.62 177 GLY A C 1
ATOM 1342 O O . GLY A 1 177 ? 1.224 -17.256 -4.679 1.00 96.62 177 GLY A O 1
ATOM 1343 N N . ALA A 1 178 ? 0.816 -16.204 -6.595 1.00 96.62 178 ALA A N 1
ATOM 1344 C CA . ALA A 1 178 ? 2.185 -16.254 -7.104 1.00 96.62 178 ALA A CA 1
ATOM 1345 C C . ALA A 1 178 ? 2.512 -14.978 -7.886 1.00 96.62 178 ALA A C 1
ATOM 1347 O O . ALA A 1 178 ? 1.634 -14.392 -8.520 1.00 96.62 178 ALA A O 1
ATOM 1348 N N . GLN A 1 179 ? 3.768 -14.532 -7.838 1.00 96.12 179 GLN A N 1
ATOM 1349 C CA . GLN A 1 179 ? 4.200 -13.399 -8.651 1.00 96.12 179 GLN A CA 1
ATOM 1350 C C . GLN A 1 179 ? 4.157 -13.757 -10.142 1.00 96.12 179 GLN A C 1
ATOM 1352 O O . GLN A 1 179 ? 4.569 -14.840 -10.554 1.00 96.12 179 GLN A O 1
ATOM 1357 N N . ASP A 1 180 ? 3.660 -12.826 -10.949 1.00 96.88 180 ASP A N 1
ATOM 1358 C CA . ASP A 1 180 ? 3.719 -12.871 -12.405 1.00 96.88 180 ASP A CA 1
ATOM 1359 C C . ASP A 1 180 ? 5.034 -12.216 -12.859 1.00 96.88 180 ASP A C 1
ATOM 1361 O O . ASP A 1 180 ? 5.108 -11.009 -13.120 1.00 96.88 180 ASP A O 1
ATOM 1365 N N . ASP A 1 181 ? 6.108 -13.007 -12.857 1.00 91.81 181 ASP A N 1
ATOM 1366 C CA . ASP A 1 181 ? 7.468 -12.532 -13.139 1.00 91.81 181 ASP A CA 1
ATOM 1367 C C . ASP A 1 181 ? 7.588 -11.911 -14.538 1.00 91.81 181 ASP A C 1
ATOM 1369 O O . ASP A 1 181 ? 8.236 -10.876 -14.700 1.00 91.81 181 ASP A O 1
ATOM 1373 N N . ASP A 1 182 ? 6.905 -12.488 -15.532 1.00 94.12 182 ASP A N 1
ATOM 1374 C CA . ASP A 1 182 ? 6.939 -12.037 -16.930 1.00 94.12 182 ASP A CA 1
ATOM 1375 C C . ASP A 1 182 ? 6.338 -10.634 -17.117 1.00 94.12 182 ASP A C 1
ATOM 1377 O O . ASP A 1 182 ? 6.690 -9.921 -18.059 1.00 94.12 182 ASP A O 1
ATOM 1381 N N . ASN A 1 183 ? 5.435 -10.231 -16.218 1.00 94.81 183 ASN A N 1
ATOM 1382 C CA . ASN A 1 183 ? 4.765 -8.929 -16.243 1.00 94.81 183 ASN A CA 1
ATOM 1383 C C . ASN A 1 183 ? 5.240 -7.988 -15.126 1.00 94.81 183 ASN A C 1
ATOM 1385 O O . ASN A 1 183 ? 4.731 -6.871 -14.988 1.00 94.81 183 ASN A O 1
ATOM 1389 N N . SER A 1 184 ? 6.219 -8.419 -14.332 1.00 93.88 184 SER A N 1
ATOM 1390 C CA . SER A 1 184 ? 6.826 -7.591 -13.300 1.00 93.88 184 SER A CA 1
ATOM 1391 C C . SER A 1 184 ? 7.825 -6.613 -13.923 1.00 93.88 184 SER A C 1
ATOM 1393 O O . SER A 1 184 ? 8.626 -6.966 -14.786 1.00 93.88 184 SER A O 1
ATOM 1395 N N . GLN A 1 185 ? 7.814 -5.361 -13.469 1.00 92.50 185 GLN A N 1
ATOM 1396 C CA . GLN A 1 185 ? 8.691 -4.317 -14.006 1.00 92.50 185 GLN A CA 1
ATOM 1397 C C . GLN A 1 185 ? 9.175 -3.362 -12.919 1.00 92.50 185 GLN A C 1
ATOM 1399 O O . GLN A 1 185 ? 8.527 -3.170 -11.891 1.00 92.50 185 GLN A O 1
ATOM 1404 N N . ALA A 1 186 ? 10.311 -2.718 -13.173 1.00 90.38 186 ALA A N 1
ATOM 1405 C CA . ALA A 1 186 ? 10.816 -1.629 -12.354 1.00 90.38 186 ALA A CA 1
ATOM 1406 C C . ALA A 1 186 ? 11.038 -0.388 -13.213 1.00 90.38 186 ALA A C 1
ATOM 1408 O O . ALA A 1 186 ? 11.711 -0.445 -14.241 1.00 90.38 186 ALA A O 1
ATOM 1409 N N . VAL A 1 187 ? 10.491 0.739 -12.768 1.00 92.88 187 VAL A N 1
ATOM 1410 C CA . VAL A 1 187 ? 10.499 1.995 -13.521 1.00 92.88 187 VAL A CA 1
ATOM 1411 C C . VAL A 1 187 ? 11.229 3.070 -12.729 1.00 92.88 187 VAL A C 1
ATOM 1413 O O . VAL A 1 187 ? 10.944 3.279 -11.548 1.00 92.88 187 VAL A O 1
ATOM 1416 N N . MET A 1 188 ? 12.175 3.750 -13.380 1.00 89.06 188 MET A N 1
ATOM 1417 C CA . MET A 1 188 ? 12.912 4.864 -12.783 1.00 89.06 188 MET A CA 1
ATOM 1418 C C . MET A 1 188 ? 12.006 6.069 -12.542 1.00 89.06 188 MET A C 1
ATOM 1420 O O . MET A 1 188 ? 11.242 6.471 -13.418 1.00 89.06 188 MET A O 1
ATOM 1424 N N . MET A 1 189 ? 12.138 6.666 -11.359 1.00 88.38 189 MET A N 1
ATOM 1425 C CA . MET A 1 189 ? 11.288 7.742 -10.848 1.00 88.38 189 MET A CA 1
ATOM 1426 C C . MET A 1 189 ? 11.992 9.103 -10.771 1.00 88.38 189 MET A C 1
ATOM 1428 O O . MET A 1 189 ? 11.476 9.998 -10.108 1.00 88.38 189 MET A O 1
ATOM 1432 N N . ASP A 1 190 ? 13.141 9.305 -11.423 1.00 86.81 190 ASP A N 1
ATOM 1433 C CA . ASP A 1 190 ? 13.918 10.558 -11.310 1.00 86.81 190 ASP A CA 1
ATOM 1434 C C . ASP A 1 190 ? 13.111 11.824 -11.661 1.00 86.81 190 ASP A C 1
ATOM 1436 O O . ASP A 1 190 ? 13.362 12.895 -11.108 1.00 86.81 190 ASP A O 1
ATOM 1440 N N . ASN A 1 191 ? 12.088 11.702 -12.511 1.00 88.44 191 ASN A N 1
ATOM 1441 C CA . ASN A 1 191 ? 11.243 12.827 -12.920 1.00 88.44 191 ASN A CA 1
ATOM 1442 C C . ASN A 1 191 ? 10.160 13.204 -11.893 1.00 88.44 191 ASN A C 1
ATOM 1444 O O . ASN A 1 191 ? 9.514 14.242 -12.036 1.00 88.44 191 ASN A O 1
ATOM 1448 N N . CYS A 1 192 ? 9.915 12.380 -10.869 1.00 85.69 192 CYS A N 1
ATOM 1449 C CA . CYS A 1 192 ? 8.850 12.618 -9.887 1.00 85.69 192 CYS A CA 1
ATOM 1450 C C . CYS A 1 192 ? 9.265 12.400 -8.428 1.00 85.69 192 CYS A C 1
ATOM 1452 O O . CYS A 1 192 ? 8.621 12.941 -7.526 1.00 85.69 192 CYS A O 1
ATOM 1454 N N . PHE A 1 193 ? 10.349 11.665 -8.188 1.00 81.62 193 PHE A N 1
ATOM 1455 C CA . PHE A 1 193 ? 10.860 11.322 -6.873 1.00 81.62 193 PHE A CA 1
ATOM 1456 C C . PHE A 1 193 ? 12.284 11.859 -6.698 1.00 81.62 193 PHE A C 1
ATOM 1458 O O . PHE A 1 193 ? 13.257 11.311 -7.211 1.00 81.62 193 PHE A O 1
ATOM 1465 N N . VAL A 1 194 ? 12.416 12.916 -5.900 1.00 73.69 194 VAL A N 1
ATOM 1466 C CA . VAL A 1 194 ? 13.718 13.390 -5.419 1.00 73.69 194 VAL A CA 1
ATOM 1467 C C . VAL A 1 194 ? 13.920 12.820 -4.030 1.00 73.69 194 VAL A C 1
ATOM 1469 O O . VAL A 1 194 ? 13.115 13.100 -3.147 1.00 73.69 194 VAL A O 1
ATOM 1472 N N . ASN A 1 195 ? 14.979 12.036 -3.814 1.00 67.06 195 ASN A N 1
ATOM 1473 C CA . ASN A 1 195 ? 15.260 11.505 -2.487 1.00 67.06 195 ASN A CA 1
ATOM 1474 C C . ASN A 1 195 ? 15.686 12.664 -1.567 1.00 67.06 195 ASN A C 1
ATOM 1476 O O . ASN A 1 195 ? 16.807 13.160 -1.683 1.00 67.06 195 ASN A O 1
ATOM 1480 N N . PRO A 1 196 ? 14.841 13.092 -0.618 1.00 57.34 196 PRO A N 1
ATOM 1481 C CA . PRO A 1 196 ? 15.121 14.249 0.226 1.00 57.34 196 PRO A CA 1
ATOM 1482 C C . PRO A 1 196 ? 16.381 14.038 1.084 1.00 57.34 196 PRO A C 1
ATOM 1484 O O . PRO A 1 196 ? 17.053 15.005 1.439 1.00 57.34 196 PRO A O 1
ATOM 1487 N N . VAL A 1 197 ? 16.748 12.781 1.377 1.00 56.22 197 VAL A N 1
ATOM 1488 C CA . VAL A 1 197 ? 17.933 12.428 2.176 1.00 56.22 197 VAL A CA 1
ATOM 1489 C C . VAL A 1 197 ? 19.231 12.875 1.503 1.00 56.22 197 VAL A C 1
ATOM 1491 O O . VAL A 1 197 ? 20.159 13.229 2.223 1.00 56.22 197 VAL A O 1
ATOM 1494 N N . GLU A 1 198 ? 19.287 12.925 0.166 1.00 59.41 198 GLU A N 1
ATOM 1495 C CA . GLU A 1 198 ? 20.472 13.393 -0.576 1.00 59.41 198 GLU A CA 1
ATOM 1496 C C . GLU A 1 198 ? 20.838 14.828 -0.155 1.00 59.41 198 GLU A C 1
ATOM 1498 O O . GLU A 1 198 ? 21.987 15.105 0.173 1.00 59.41 198 GLU A O 1
ATOM 1503 N N . SER A 1 199 ? 19.840 15.708 -0.019 1.00 52.38 199 SER A N 1
ATOM 1504 C CA . SER A 1 199 ? 20.041 17.098 0.422 1.00 52.38 199 SER A CA 1
ATOM 1505 C C . SER A 1 199 ? 20.290 17.256 1.932 1.00 52.38 199 SER A C 1
ATOM 1507 O O . SER A 1 199 ? 20.991 18.173 2.359 1.00 52.38 199 SER A O 1
ATOM 1509 N N . PHE A 1 200 ? 19.748 16.359 2.767 1.00 51.06 200 PHE A N 1
ATOM 1510 C CA . PHE A 1 200 ? 19.908 16.422 4.227 1.00 51.06 200 PHE A CA 1
ATOM 1511 C C . PHE A 1 200 ? 21.246 15.849 4.719 1.00 51.06 200 PHE A C 1
ATOM 1513 O O . PHE A 1 200 ? 21.735 16.263 5.774 1.00 51.06 200 PHE A O 1
ATOM 1520 N N . GLN A 1 201 ? 21.854 14.925 3.965 1.00 51.19 201 GLN A N 1
ATOM 1521 C CA . GLN A 1 201 ? 23.171 14.355 4.271 1.00 51.19 201 GLN A CA 1
ATOM 1522 C C . GLN A 1 201 ? 24.304 15.380 4.134 1.00 51.19 201 GLN A C 1
ATOM 1524 O O . GLN A 1 201 ? 25.232 15.361 4.942 1.00 51.19 201 GLN A O 1
ATOM 1529 N N . GLU A 1 202 ? 24.203 16.314 3.185 1.00 50.19 202 GLU A N 1
ATOM 1530 C CA . GLU A 1 202 ? 25.189 17.390 3.007 1.00 50.19 202 GLU A CA 1
ATOM 1531 C C . GLU A 1 202 ? 25.230 18.362 4.198 1.00 50.19 202 GLU A C 1
ATOM 1533 O O . GLU A 1 202 ? 26.260 18.976 4.471 1.00 50.19 202 GLU A O 1
ATOM 1538 N N . GLN A 1 203 ? 24.131 18.484 4.950 1.00 46.47 203 GLN A N 1
ATOM 1539 C CA . GLN A 1 203 ? 23.986 19.480 6.017 1.00 46.47 203 GLN A CA 1
ATOM 1540 C C . GLN A 1 203 ? 24.406 18.991 7.412 1.00 46.47 203 GLN A C 1
ATOM 1542 O O . GLN A 1 203 ? 24.233 19.720 8.389 1.00 46.47 203 GLN A O 1
ATOM 1547 N N . GLY A 1 204 ? 24.938 17.769 7.551 1.00 39.59 204 GLY A N 1
ATOM 1548 C CA . GLY A 1 204 ? 25.482 17.255 8.821 1.00 39.59 204 GLY A CA 1
ATOM 1549 C C . GLY A 1 204 ? 24.475 17.151 9.978 1.00 39.59 204 GLY A C 1
ATOM 1550 O O . GLY A 1 204 ? 24.853 16.870 11.115 1.00 39.59 204 GLY A O 1
ATOM 1551 N N . SER A 1 205 ? 23.188 17.378 9.713 1.00 41.88 205 SER A N 1
ATOM 1552 C CA . SER A 1 205 ? 22.129 17.244 10.704 1.00 41.88 205 SER A CA 1
ATOM 1553 C C . SER A 1 205 ? 21.907 15.758 10.985 1.00 41.88 205 SER A C 1
ATOM 1555 O O . SER A 1 205 ? 21.807 14.953 10.063 1.00 41.88 205 SER A O 1
ATOM 1557 N N . GLY A 1 206 ? 21.807 15.365 12.255 1.00 41.28 206 GLY A N 1
ATOM 1558 C CA . GLY A 1 206 ? 21.472 13.998 12.679 1.00 41.28 206 GLY A CA 1
ATOM 1559 C C . GLY A 1 206 ? 20.065 13.526 12.270 1.00 41.28 206 GLY A C 1
ATOM 1560 O O . GLY A 1 206 ? 19.484 12.688 12.956 1.00 41.28 206 GLY A O 1
ATOM 1561 N N . ILE A 1 207 ? 19.499 14.059 11.179 1.00 43.16 207 ILE A N 1
ATOM 1562 C CA . ILE A 1 207 ? 18.290 13.588 10.505 1.00 43.16 207 ILE A CA 1
ATOM 1563 C C . ILE A 1 207 ? 18.656 12.273 9.814 1.00 43.16 207 ILE A C 1
ATOM 1565 O O . ILE A 1 207 ? 18.912 12.185 8.613 1.00 43.16 207 ILE A O 1
ATOM 1569 N N . SER A 1 208 ? 18.760 11.216 10.615 1.00 40.88 208 SER A N 1
ATOM 1570 C CA . SER A 1 208 ? 19.075 9.899 10.101 1.00 40.88 208 SER A CA 1
ATOM 1571 C C . SER A 1 208 ? 17.911 9.370 9.246 1.00 40.88 208 SER A C 1
ATOM 1573 O O . SER A 1 208 ? 16.858 9.010 9.762 1.00 40.88 208 SER A O 1
ATOM 1575 N N . MET A 1 209 ? 18.154 9.235 7.942 1.00 47.66 209 MET A N 1
ATOM 1576 C CA . MET A 1 209 ? 18.010 7.964 7.211 1.00 47.66 209 MET A CA 1
ATOM 1577 C C . MET A 1 209 ? 16.607 7.369 6.929 1.00 47.66 209 MET A C 1
ATOM 1579 O O . MET A 1 209 ? 16.566 6.242 6.433 1.00 47.66 209 MET A O 1
ATOM 1583 N N . LEU A 1 210 ? 15.482 8.050 7.179 1.00 52.50 210 LEU A N 1
ATOM 1584 C CA . LEU A 1 210 ? 14.139 7.434 7.106 1.00 52.50 210 LEU A CA 1
ATOM 1585 C C . LEU A 1 210 ? 13.183 8.124 6.115 1.00 52.50 210 LEU A C 1
ATOM 1587 O O . LEU A 1 210 ? 12.213 8.766 6.521 1.00 52.50 210 LEU A O 1
ATOM 1591 N N . THR A 1 211 ? 13.414 7.969 4.810 1.00 58.84 211 THR A N 1
ATOM 1592 C CA . THR A 1 211 ? 12.386 8.245 3.791 1.00 58.84 211 THR A CA 1
ATOM 1593 C C . THR A 1 211 ? 11.380 7.111 3.727 1.00 58.84 211 THR A C 1
ATOM 1595 O O . THR A 1 211 ? 11.392 6.286 2.817 1.00 58.84 211 THR A O 1
ATOM 1598 N N . GLN A 1 212 ? 10.484 7.094 4.706 1.00 71.69 212 GLN A N 1
ATOM 1599 C CA . GLN A 1 212 ? 9.284 6.270 4.665 1.00 71.69 212 GLN A CA 1
ATOM 1600 C C . GLN A 1 212 ? 8.540 6.573 3.361 1.00 71.69 212 GLN A C 1
ATOM 1602 O O . GLN A 1 212 ? 8.202 7.730 3.099 1.00 71.69 212 GLN A O 1
ATOM 1607 N N . THR A 1 213 ? 8.380 5.551 2.523 1.00 77.38 213 THR A N 1
ATOM 1608 C CA . THR A 1 213 ? 7.737 5.663 1.213 1.00 77.38 213 THR A CA 1
ATOM 1609 C C . THR A 1 213 ? 6.787 4.492 1.029 1.00 77.38 213 THR A C 1
ATOM 1611 O O . THR A 1 213 ? 7.113 3.365 1.404 1.00 77.38 213 THR A O 1
ATOM 1614 N N . VAL A 1 214 ? 5.626 4.772 0.454 1.00 82.56 214 VAL A N 1
ATOM 1615 C CA . VAL A 1 214 ? 4.642 3.779 0.024 1.00 82.56 214 VAL A CA 1
ATOM 1616 C C . VAL A 1 214 ? 4.292 4.024 -1.429 1.00 82.56 214 VAL A C 1
ATOM 1618 O O . VAL A 1 214 ? 4.288 5.174 -1.863 1.00 82.56 214 VAL A O 1
ATOM 1621 N N . ALA A 1 215 ? 3.972 2.964 -2.163 1.00 88.50 215 ALA A N 1
ATOM 1622 C CA . ALA A 1 215 ? 3.343 3.069 -3.467 1.00 88.50 215 ALA A CA 1
ATOM 1623 C C . ALA A 1 215 ? 2.164 2.112 -3.582 1.00 88.50 215 ALA A C 1
ATOM 1625 O O . ALA A 1 215 ? 2.102 1.102 -2.887 1.00 88.50 215 ALA A O 1
ATOM 1626 N N . PHE A 1 216 ? 1.226 2.471 -4.445 1.00 91.12 216 PHE A N 1
ATOM 1627 C CA . PHE A 1 216 ? 0.014 1.715 -4.731 1.00 91.12 216 PHE A CA 1
ATOM 1628 C C . PHE A 1 216 ? -0.517 2.117 -6.104 1.00 91.12 216 PHE A C 1
ATOM 1630 O O . PHE A 1 216 ? -0.134 3.154 -6.653 1.00 91.12 216 PHE A O 1
ATOM 1637 N N . LYS A 1 217 ? -1.434 1.314 -6.634 1.00 92.94 217 LYS A N 1
ATOM 1638 C CA . LYS A 1 217 ? -2.234 1.666 -7.803 1.00 92.94 217 LYS A CA 1
ATOM 1639 C C . LYS A 1 217 ? -3.599 2.179 -7.374 1.00 92.94 217 LYS A C 1
ATOM 1641 O O . LYS A 1 217 ? -4.168 1.697 -6.399 1.00 92.94 217 LYS A O 1
ATOM 1646 N N . PHE A 1 218 ? -4.103 3.174 -8.094 1.00 88.88 218 PHE A N 1
ATOM 1647 C CA . PHE A 1 218 ? -5.435 3.727 -7.912 1.00 88.88 218 PHE A CA 1
ATOM 1648 C C . PHE A 1 218 ? -6.091 3.966 -9.276 1.00 88.88 218 PHE A C 1
ATOM 1650 O O . PHE A 1 218 ? -5.772 4.920 -9.993 1.00 88.88 218 PHE A O 1
ATOM 1657 N N . GLY A 1 219 ? -7.005 3.071 -9.646 1.00 88.62 219 GLY A N 1
ATOM 1658 C CA . GLY A 1 219 ? -7.566 2.998 -10.988 1.00 88.62 219 GLY A CA 1
ATOM 1659 C C . GLY A 1 219 ? -6.477 2.681 -12.014 1.00 88.62 219 GLY A C 1
ATOM 1660 O O . GLY A 1 219 ? -5.816 1.644 -11.948 1.00 88.62 219 GLY A O 1
ATOM 1661 N N . GLU A 1 220 ? -6.288 3.592 -12.964 1.00 89.56 220 GLU A N 1
ATOM 1662 C CA . GLU A 1 220 ? -5.279 3.490 -14.029 1.00 89.56 220 GLU A CA 1
ATOM 1663 C C . GLU A 1 220 ? -3.955 4.192 -13.678 1.00 89.56 220 GLU A C 1
ATOM 1665 O O . GLU A 1 220 ? -3.032 4.231 -14.488 1.00 89.56 220 GLU A O 1
ATOM 1670 N N . GLU A 1 221 ? -3.859 4.792 -12.492 1.00 89.81 221 GLU A N 1
ATOM 1671 C CA . GLU A 1 221 ? -2.737 5.633 -12.088 1.00 89.81 221 GLU A CA 1
ATOM 1672 C C . GLU A 1 221 ? -1.923 4.979 -10.973 1.00 89.81 221 GLU A C 1
ATOM 1674 O O . GLU A 1 221 ? -2.477 4.382 -10.050 1.00 89.81 221 GLU A O 1
ATOM 1679 N N . TYR A 1 222 ? -0.602 5.135 -11.027 1.00 93.81 222 TYR A N 1
ATOM 1680 C CA . TYR A 1 222 ? 0.269 4.778 -9.912 1.00 93.81 222 TYR A CA 1
ATOM 1681 C C . TYR A 1 222 ? 0.366 5.951 -8.956 1.00 93.81 222 TYR A C 1
ATOM 1683 O O . TYR A 1 222 ? 0.306 7.108 -9.357 1.00 93.81 222 TYR A O 1
ATOM 1691 N N . CYS A 1 223 ? 0.530 5.682 -7.675 1.00 89.94 223 CYS A N 1
ATOM 1692 C CA . CYS A 1 223 ? 0.709 6.714 -6.672 1.00 89.94 223 CYS A CA 1
ATOM 1693 C C . CYS A 1 223 ? 1.874 6.342 -5.769 1.00 89.94 223 CYS A C 1
ATOM 1695 O O . CYS A 1 223 ? 2.128 5.164 -5.511 1.00 89.94 223 CYS A O 1
ATOM 1697 N N . PHE A 1 224 ? 2.553 7.354 -5.243 1.00 87.00 224 PHE A N 1
ATOM 1698 C CA . PHE A 1 224 ? 3.416 7.171 -4.088 1.00 87.00 224 PHE A CA 1
ATOM 1699 C C . PHE A 1 224 ? 3.202 8.296 -3.087 1.00 87.00 224 PHE A C 1
ATOM 1701 O O . PHE A 1 224 ? 2.882 9.421 -3.467 1.00 87.00 224 PHE A O 1
ATOM 1708 N N . ASP A 1 225 ? 3.408 7.992 -1.812 1.00 81.75 225 ASP A N 1
ATOM 1709 C CA . ASP A 1 225 ? 3.499 8.987 -0.748 1.00 81.75 225 ASP A CA 1
ATOM 1710 C C . ASP A 1 225 ? 4.830 8.828 -0.025 1.00 81.75 225 ASP A C 1
ATOM 1712 O O . ASP A 1 225 ? 5.291 7.716 0.253 1.00 81.75 225 ASP A O 1
ATOM 1716 N N . SER A 1 226 ? 5.469 9.959 0.244 1.00 77.56 226 SER A N 1
ATOM 1717 C CA . SER A 1 226 ? 6.754 10.012 0.918 1.00 77.56 226 SER A CA 1
ATOM 1718 C C . SER A 1 226 ? 6.815 11.203 1.856 1.00 77.56 226 SER A C 1
ATOM 1720 O O . SER A 1 226 ? 6.462 12.328 1.498 1.00 77.56 226 SER A O 1
ATOM 1722 N N . ARG A 1 227 ? 7.360 10.965 3.050 1.00 71.69 227 ARG A N 1
ATOM 1723 C CA . ARG A 1 227 ? 7.408 11.906 4.179 1.00 71.69 227 ARG A CA 1
ATOM 1724 C C . ARG A 1 227 ? 7.811 13.346 3.857 1.00 71.69 227 ARG A C 1
ATOM 1726 O O . ARG A 1 227 ? 7.302 14.261 4.495 1.00 71.69 227 ARG A O 1
ATOM 1733 N N . TYR A 1 228 ? 8.722 13.566 2.918 1.00 69.94 228 TYR A N 1
ATOM 1734 C CA . TYR A 1 228 ? 9.219 14.913 2.601 1.00 69.94 228 TYR A CA 1
ATOM 1735 C C . TYR A 1 228 ? 8.818 15.409 1.214 1.00 69.94 228 TYR A C 1
ATOM 1737 O O . TYR A 1 228 ? 9.167 16.525 0.841 1.00 69.94 228 TYR A O 1
ATOM 1745 N N . ILE A 1 229 ? 8.086 14.594 0.460 1.00 75.88 229 ILE A N 1
ATOM 1746 C CA . ILE A 1 229 ? 7.632 14.924 -0.891 1.00 75.88 229 ILE A CA 1
ATOM 1747 C C . ILE A 1 229 ? 6.127 15.219 -0.856 1.00 75.88 229 ILE A C 1
ATOM 1749 O O . ILE A 1 229 ? 5.680 16.219 -1.416 1.00 75.88 229 ILE A O 1
ATOM 1753 N N . GLY A 1 230 ? 5.368 14.422 -0.102 1.00 76.31 230 GLY A N 1
ATOM 1754 C CA . GLY A 1 230 ? 3.916 14.337 -0.192 1.00 76.31 230 GLY A CA 1
ATOM 1755 C C . GLY A 1 230 ? 3.489 13.241 -1.165 1.00 76.31 230 GLY A C 1
ATOM 1756 O O . GLY A 1 230 ? 4.316 12.476 -1.670 1.00 76.31 230 GLY A O 1
ATOM 1757 N N . MET A 1 231 ? 2.187 13.190 -1.424 1.00 82.50 231 MET A N 1
ATOM 1758 C CA . MET A 1 231 ? 1.574 12.196 -2.284 1.00 82.50 231 MET A CA 1
ATOM 1759 C C . MET A 1 231 ? 1.517 12.702 -3.718 1.00 82.50 231 MET A C 1
ATOM 1761 O O . MET A 1 231 ? 0.970 13.776 -3.990 1.00 82.50 231 MET A O 1
ATOM 1765 N N . LYS A 1 232 ? 2.037 11.893 -4.636 1.00 87.31 232 LYS A N 1
ATOM 1766 C CA . LYS A 1 232 ? 2.039 12.169 -6.067 1.00 87.31 232 LYS A CA 1
ATOM 1767 C C . LYS A 1 232 ? 1.329 11.077 -6.840 1.00 87.31 232 LYS A C 1
ATOM 1769 O O . LYS A 1 232 ? 1.423 9.895 -6.517 1.00 87.31 232 LYS A O 1
ATOM 1774 N N . GLY A 1 233 ? 0.655 11.526 -7.883 1.00 90.75 233 GLY A N 1
ATOM 1775 C CA . GLY A 1 233 ? 0.202 10.731 -8.998 1.00 90.75 233 GLY A CA 1
ATOM 1776 C C . GLY A 1 233 ? 1.324 10.526 -9.995 1.00 90.75 233 GLY A C 1
ATOM 1777 O O . GLY A 1 233 ? 2.026 11.472 -10.351 1.00 90.75 233 GLY A O 1
ATOM 1778 N N . VAL A 1 234 ? 1.481 9.298 -10.457 1.00 93.50 234 VAL A N 1
ATOM 1779 C CA . VAL A 1 234 ? 2.542 8.873 -11.357 1.00 93.50 234 VAL A CA 1
ATOM 1780 C C . VAL A 1 234 ? 1.927 8.267 -12.605 1.00 93.50 234 VAL A C 1
ATOM 1782 O O . VAL A 1 234 ? 1.102 7.352 -12.545 1.00 93.50 234 VAL A O 1
ATOM 1785 N N . GLU A 1 235 ? 2.364 8.777 -13.749 1.00 94.81 235 GLU A N 1
ATOM 1786 C CA . GLU A 1 235 ? 2.131 8.154 -15.045 1.00 94.81 235 GLU A CA 1
ATOM 1787 C C . GLU A 1 235 ? 3.418 7.515 -15.550 1.00 94.81 235 GLU A C 1
ATOM 1789 O O . GLU A 1 235 ? 4.515 8.025 -15.318 1.00 94.81 235 GLU A O 1
ATOM 1794 N N . ILE A 1 236 ? 3.280 6.389 -16.242 1.00 94.50 236 ILE A N 1
ATOM 1795 C CA . ILE A 1 236 ? 4.405 5.709 -16.877 1.00 94.50 236 ILE A CA 1
ATOM 1796 C C . ILE A 1 236 ? 4.316 5.988 -18.364 1.00 94.50 236 ILE A C 1
ATOM 1798 O O . ILE A 1 236 ? 3.330 5.641 -19.013 1.00 94.50 236 ILE A O 1
ATOM 1802 N N . THR A 1 237 ? 5.351 6.629 -18.888 1.00 93.00 237 THR A N 1
ATOM 1803 C CA . THR A 1 237 ? 5.509 6.884 -20.318 1.00 93.00 237 THR A CA 1
ATOM 1804 C C . THR A 1 237 ? 6.765 6.189 -20.820 1.00 93.00 237 THR A C 1
ATOM 1806 O O . THR A 1 237 ? 7.454 5.496 -20.073 1.00 93.00 237 THR A O 1
ATOM 1809 N N . THR A 1 238 ? 7.085 6.394 -22.091 1.00 93.75 238 THR A N 1
ATOM 1810 C CA . THR A 1 238 ? 8.307 5.890 -22.712 1.00 93.75 238 THR A CA 1
ATOM 1811 C C . THR A 1 238 ? 9.233 7.058 -23.052 1.00 93.75 238 THR A C 1
ATOM 1813 O O . THR A 1 238 ? 8.751 8.097 -23.504 1.00 93.75 238 THR A O 1
ATOM 1816 N N . ASP A 1 239 ? 10.537 6.915 -22.805 1.00 89.44 239 ASP A N 1
ATOM 1817 C CA . ASP A 1 239 ? 11.552 7.885 -23.236 1.00 89.44 239 ASP A CA 1
ATOM 1818 C C . ASP A 1 239 ? 11.874 7.777 -24.743 1.00 89.44 239 ASP A C 1
ATOM 1820 O O . ASP A 1 239 ? 11.335 6.935 -25.463 1.00 89.44 239 ASP A O 1
ATOM 1824 N N . GLU A 1 240 ? 12.772 8.636 -25.237 1.00 90.75 240 GLU A N 1
ATOM 1825 C CA . GLU A 1 240 ? 13.173 8.683 -26.654 1.00 90.75 240 GLU A CA 1
ATOM 1826 C C . GLU A 1 240 ? 13.849 7.394 -27.163 1.00 90.75 240 GLU A C 1
ATOM 1828 O O . GLU A 1 240 ? 13.931 7.183 -28.374 1.00 90.75 240 GLU A O 1
ATOM 1833 N N . ILE A 1 241 ? 14.345 6.538 -26.263 1.00 91.50 241 ILE A N 1
ATOM 1834 C CA . ILE A 1 241 ? 15.089 5.310 -26.582 1.00 91.50 241 ILE A CA 1
ATOM 1835 C C . ILE A 1 241 ? 14.217 4.059 -26.345 1.00 91.50 241 ILE A C 1
ATOM 1837 O O . ILE A 1 241 ? 14.608 2.952 -26.710 1.00 91.50 241 ILE A O 1
ATOM 1841 N N . GLY A 1 242 ? 13.001 4.221 -25.815 1.00 89.38 242 GLY A N 1
ATOM 1842 C CA . GLY A 1 242 ? 12.047 3.131 -25.618 1.00 89.38 242 GLY A CA 1
ATOM 1843 C C . GLY A 1 242 ? 11.942 2.613 -24.180 1.00 89.38 242 GLY A C 1
ATOM 1844 O O . GLY A 1 242 ? 11.235 1.629 -23.962 1.00 89.38 242 GLY A O 1
ATOM 1845 N N . ASN A 1 243 ? 12.607 3.230 -23.198 1.00 89.69 243 ASN A N 1
ATOM 1846 C CA . ASN A 1 243 ? 12.551 2.766 -21.808 1.00 89.69 243 ASN A CA 1
ATOM 1847 C C . ASN A 1 243 ? 11.332 3.339 -21.073 1.00 89.69 243 ASN A C 1
ATOM 1849 O O . ASN A 1 243 ? 10.975 4.500 -21.295 1.00 89.69 243 ASN A O 1
ATOM 1853 N N . PRO A 1 244 ? 10.708 2.573 -20.160 1.00 92.06 244 PRO A N 1
ATOM 1854 C CA . PRO A 1 244 ? 9.665 3.102 -19.296 1.00 92.06 244 PRO A CA 1
ATOM 1855 C C . PRO A 1 244 ? 10.240 4.125 -18.308 1.00 92.06 244 PRO A C 1
ATOM 1857 O O . PRO A 1 244 ? 11.272 3.889 -17.675 1.00 92.06 244 PRO A O 1
ATOM 1860 N N . VAL A 1 245 ? 9.539 5.244 -18.135 1.00 92.81 245 VAL A N 1
ATOM 1861 C CA . VAL A 1 245 ? 9.899 6.313 -17.195 1.00 92.81 245 VAL A CA 1
ATOM 1862 C C . VAL A 1 245 ? 8.666 6.760 -16.420 1.00 92.81 245 VAL A C 1
ATOM 1864 O O . VAL A 1 245 ? 7.596 6.955 -16.997 1.00 92.81 245 VAL A O 1
ATOM 1867 N N . ALA A 1 246 ? 8.820 6.932 -15.107 1.00 93.56 246 ALA A N 1
ATOM 1868 C CA . ALA A 1 246 ? 7.765 7.412 -14.228 1.00 93.56 246 ALA A CA 1
ATOM 1869 C C . ALA A 1 246 ? 7.811 8.943 -14.128 1.00 93.56 246 ALA A C 1
ATOM 1871 O O . ALA A 1 246 ? 8.772 9.518 -13.608 1.00 93.56 246 ALA A O 1
ATOM 1872 N N . ASN A 1 247 ? 6.747 9.600 -14.590 1.00 93.19 247 ASN A N 1
ATOM 1873 C CA . ASN A 1 247 ? 6.587 11.050 -14.565 1.00 93.19 247 ASN A CA 1
ATOM 1874 C C . ASN A 1 247 ? 5.556 11.484 -13.532 1.00 93.19 247 ASN A C 1
ATOM 1876 O O . ASN A 1 247 ? 4.620 10.756 -13.201 1.00 93.19 247 ASN A O 1
ATOM 1880 N N . ASN A 1 248 ? 5.725 12.709 -13.039 1.00 92.12 248 ASN A N 1
ATOM 1881 C CA . ASN A 1 248 ? 4.754 13.306 -12.141 1.00 92.12 248 ASN A CA 1
ATOM 1882 C C . ASN A 1 248 ? 3.510 13.692 -12.941 1.00 92.12 248 ASN A C 1
ATOM 1884 O O . ASN A 1 248 ? 3.552 14.642 -13.719 1.00 92.12 248 ASN A O 1
ATOM 1888 N N . LYS A 1 249 ? 2.412 12.974 -12.720 1.00 92.00 249 LYS A N 1
ATOM 1889 C CA . LYS A 1 249 ? 1.120 13.280 -13.330 1.00 92.00 249 LYS A CA 1
ATOM 1890 C C . LYS A 1 249 ? 0.381 14.347 -12.530 1.00 92.00 249 LYS A C 1
ATOM 1892 O O . LY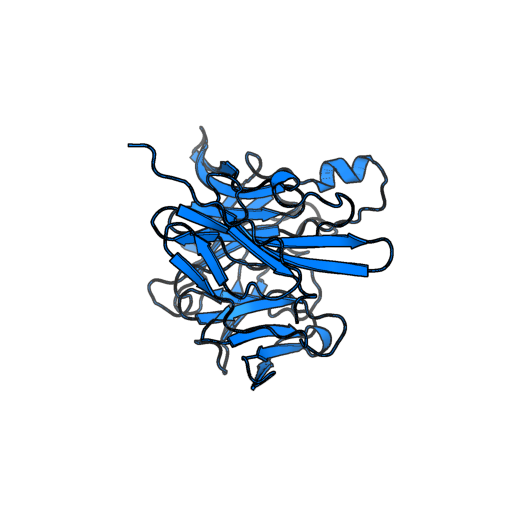S A 1 249 ? -0.190 15.263 -13.109 1.00 92.00 249 LYS A O 1
ATOM 1897 N N . ASN A 1 250 ? 0.380 14.220 -11.200 1.00 88.00 250 ASN A N 1
ATOM 1898 C CA . ASN A 1 250 ? -0.360 15.100 -10.298 1.00 88.00 250 ASN A CA 1
ATOM 1899 C C . ASN A 1 250 ? 0.342 15.247 -8.946 1.00 88.00 250 ASN A C 1
ATOM 1901 O O . ASN A 1 250 ? 0.756 14.263 -8.341 1.00 88.00 250 ASN A O 1
ATOM 1905 N N . ASP A 1 251 ? 0.334 16.458 -8.398 1.00 85.38 251 ASP A N 1
ATOM 1906 C CA . ASP A 1 251 ? 0.690 16.704 -7.001 1.00 85.38 251 ASP A CA 1
ATOM 1907 C C . ASP A 1 251 ? -0.576 16.705 -6.145 1.00 85.38 251 ASP A C 1
ATOM 1909 O O . ASP A 1 251 ? -1.228 17.737 -5.982 1.00 85.38 251 ASP A O 1
ATOM 1913 N N . TYR A 1 252 ? -0.950 15.541 -5.606 1.00 79.06 252 TYR A N 1
ATOM 1914 C CA . TYR A 1 252 ? -2.123 15.436 -4.735 1.00 79.06 252 TYR A CA 1
ATOM 1915 C C . TYR A 1 252 ? -1.916 16.193 -3.428 1.00 79.06 252 TYR A C 1
ATOM 1917 O O . TYR A 1 252 ? -2.832 16.833 -2.910 1.00 79.06 252 TYR A O 1
ATOM 1925 N N . THR A 1 253 ? -0.708 16.100 -2.877 1.00 72.81 253 THR A N 1
ATOM 1926 C CA . THR A 1 253 ? -0.325 16.778 -1.644 1.00 72.81 253 THR A CA 1
ATOM 1927 C C . THR A 1 253 ? 1.145 17.182 -1.722 1.00 72.81 253 THR A C 1
ATOM 1929 O O . THR A 1 253 ? 1.925 16.595 -2.468 1.00 72.81 253 THR A O 1
ATOM 1932 N N . THR A 1 254 ? 1.549 18.179 -0.936 1.00 66.31 254 THR A N 1
ATOM 1933 C CA . THR A 1 254 ? 2.968 18.425 -0.658 1.00 66.31 254 THR A CA 1
ATOM 1934 C C . THR A 1 254 ? 3.231 18.166 0.817 1.00 66.31 254 THR A C 1
ATOM 1936 O O . THR A 1 254 ? 2.336 18.311 1.657 1.00 66.31 254 THR A O 1
ATOM 1939 N N . ALA A 1 255 ? 4.479 17.850 1.165 1.00 59.59 255 ALA A N 1
ATOM 1940 C CA . ALA A 1 255 ? 4.893 17.707 2.564 1.00 59.59 255 ALA A CA 1
ATOM 1941 C C . ALA A 1 255 ? 4.633 18.967 3.422 1.00 59.59 255 ALA A C 1
ATOM 1943 O O . ALA A 1 255 ? 4.660 18.891 4.646 1.00 59.59 255 ALA A O 1
ATOM 1944 N N . GLN A 1 256 ? 4.337 20.117 2.808 1.00 54.88 256 GLN A N 1
ATOM 1945 C CA . GLN A 1 256 ? 3.981 21.352 3.510 1.00 54.88 256 GLN A CA 1
ATOM 1946 C C . GLN A 1 256 ? 2.482 21.697 3.434 1.00 54.88 256 GLN A C 1
ATOM 1948 O O . GLN A 1 256 ? 1.963 22.299 4.373 1.00 54.88 256 GLN A O 1
ATOM 1953 N N . SER A 1 257 ? 1.766 21.330 2.360 1.00 52.72 257 SER A N 1
ATOM 1954 C CA . SER A 1 257 ? 0.426 21.869 2.061 1.00 52.72 257 SER A CA 1
ATOM 1955 C C . SER A 1 257 ? -0.705 21.309 2.927 1.00 52.72 257 SER A C 1
ATOM 1957 O O . SER A 1 257 ? -1.697 22.001 3.146 1.00 52.72 257 SER A O 1
ATOM 1959 N N . ILE A 1 258 ? -0.564 20.097 3.471 1.00 51.03 258 ILE A N 1
ATOM 1960 C CA . ILE A 1 258 ? -1.577 19.498 4.365 1.00 51.03 258 ILE A CA 1
ATOM 1961 C C . ILE A 1 258 ? -1.157 19.566 5.842 1.00 51.03 258 ILE A C 1
ATOM 1963 O O . ILE A 1 258 ? -2.011 19.606 6.736 1.00 51.03 258 ILE A O 1
ATOM 1967 N N . TRP A 1 259 ? 0.150 19.668 6.095 1.00 54.53 259 TRP A N 1
ATOM 1968 C CA . TRP A 1 259 ? 0.803 19.288 7.352 1.00 54.53 259 TRP A CA 1
ATOM 1969 C C . TRP A 1 259 ? 1.285 20.452 8.217 1.00 54.53 259 TRP A C 1
ATOM 1971 O O . TRP A 1 259 ? 2.115 20.262 9.104 1.00 54.53 259 TRP A O 1
ATOM 1981 N N . SER A 1 260 ? 0.791 21.666 7.972 1.00 41.56 260 SER A N 1
ATOM 1982 C CA . SER A 1 260 ? 1.248 22.859 8.683 1.00 41.56 260 SER A CA 1
ATOM 1983 C C . SER A 1 260 ? 0.940 22.797 10.189 1.00 41.56 260 SER A C 1
ATOM 1985 O O . SER A 1 260 ? -0.112 23.262 10.631 1.00 41.56 260 SER A O 1
ATOM 1987 N N . TYR A 1 261 ? 1.879 22.274 10.980 1.00 42.28 261 TYR A N 1
ATOM 1988 C CA . TYR A 1 261 ? 2.192 22.868 12.279 1.00 42.28 261 TYR A CA 1
ATOM 1989 C C . TYR A 1 261 ? 3.632 22.642 12.766 1.00 42.28 261 TYR A C 1
ATOM 1991 O O . TYR A 1 261 ? 4.102 23.452 13.556 1.00 42.28 261 TYR A O 1
ATOM 1999 N N . ASP A 1 262 ? 4.377 21.633 12.291 1.00 44.03 262 ASP A N 1
ATOM 2000 C CA . ASP A 1 262 ? 5.796 21.504 12.667 1.00 44.03 262 ASP A CA 1
ATOM 2001 C C . ASP A 1 262 ? 6.638 20.737 11.616 1.00 44.03 262 ASP A C 1
ATOM 2003 O O . ASP A 1 262 ? 6.481 19.521 11.475 1.00 44.03 262 ASP A O 1
ATOM 2007 N N . PRO A 1 263 ? 7.562 21.402 10.890 1.00 42.31 263 PRO A N 1
ATOM 2008 C CA . PRO A 1 263 ? 8.456 20.749 9.929 1.00 42.31 263 PRO A CA 1
ATOM 2009 C C . PRO A 1 263 ? 9.464 19.774 10.569 1.00 42.31 263 PRO A C 1
ATOM 2011 O O . PRO A 1 263 ? 10.103 19.008 9.846 1.00 42.31 263 PRO A O 1
ATOM 2014 N N . ALA A 1 264 ? 9.620 19.760 11.899 1.00 40.22 264 ALA A N 1
ATOM 2015 C CA . ALA A 1 264 ? 10.579 18.892 12.579 1.00 40.22 264 ALA A CA 1
ATOM 2016 C C . ALA A 1 264 ? 10.082 17.447 12.800 1.00 40.22 264 ALA A C 1
ATOM 2018 O O . ALA A 1 264 ? 10.901 16.558 13.047 1.00 40.22 264 ALA A O 1
ATOM 2019 N N . PHE A 1 265 ? 8.772 17.167 12.702 1.00 45.72 265 PHE A N 1
ATOM 2020 C CA . PHE A 1 265 ? 8.210 15.864 13.103 1.00 45.72 265 PHE A CA 1
ATOM 2021 C C . PHE A 1 265 ? 7.081 15.363 12.190 1.00 45.72 265 PHE A C 1
ATOM 2023 O O . PHE A 1 265 ? 5.955 15.135 12.610 1.00 45.72 265 PHE A O 1
ATOM 2030 N N . SER A 1 266 ? 7.415 15.131 10.928 1.00 43.34 266 SER A N 1
ATOM 2031 C CA . SER A 1 266 ? 6.565 14.476 9.933 1.00 43.34 266 SER A CA 1
ATOM 2032 C C . SER A 1 266 ? 6.569 12.946 10.086 1.00 43.34 266 SER A C 1
ATOM 2034 O O . SER A 1 266 ? 7.502 12.296 9.665 1.00 43.34 266 SER A O 1
ATOM 2036 N N . CYS A 1 267 ? 5.582 12.282 10.666 1.00 41.34 267 CYS A N 1
ATOM 2037 C CA . CYS A 1 267 ? 5.439 10.831 10.435 1.00 41.34 267 CYS A CA 1
ATOM 2038 C C . CYS A 1 267 ? 4.392 10.648 9.348 1.00 41.34 267 CYS A C 1
ATOM 2040 O O . CYS A 1 267 ? 3.203 10.822 9.581 1.00 41.34 267 CYS A O 1
ATOM 2042 N N . HIS A 1 268 ? 4.856 10.339 8.146 1.00 51.72 268 HIS A N 1
ATOM 2043 C CA . HIS A 1 268 ? 4.000 9.999 7.024 1.00 51.72 268 HIS A CA 1
ATOM 2044 C C . HIS A 1 268 ? 4.452 8.635 6.559 1.00 51.72 268 HIS A C 1
ATOM 2046 O O . HIS A 1 268 ? 5.622 8.456 6.245 1.00 51.72 268 HIS A O 1
ATOM 2052 N N . VAL A 1 269 ? 3.540 7.687 6.665 1.00 52.25 269 VAL A N 1
ATOM 2053 C CA . VAL A 1 269 ? 3.111 6.763 5.622 1.00 52.25 269 VAL A CA 1
ATOM 2054 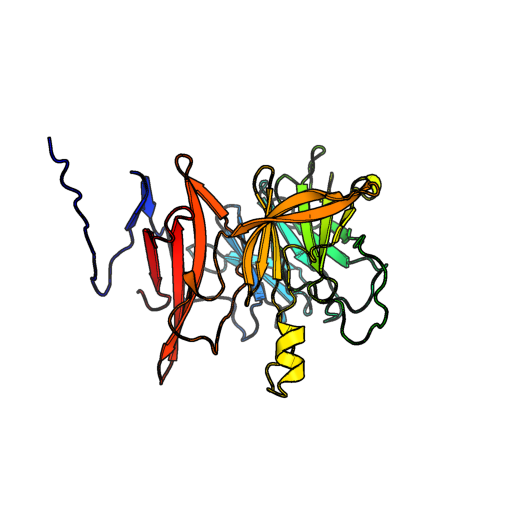C C . VAL A 1 269 ? 2.019 5.970 6.337 1.00 52.25 269 VAL A C 1
ATOM 2056 O O . VAL A 1 269 ? 2.284 5.006 7.052 1.00 52.25 269 VAL A O 1
ATOM 2059 N N . VAL A 1 270 ? 0.784 6.457 6.260 1.00 51.62 270 VAL A N 1
ATOM 2060 C CA . VAL A 1 270 ? -0.356 5.555 6.421 1.00 51.62 270 VAL A CA 1
ATOM 2061 C C . VAL A 1 270 ? -0.519 4.946 5.046 1.00 51.62 270 VAL A C 1
ATOM 2063 O O . VAL A 1 270 ? -0.826 5.654 4.090 1.00 51.62 270 VAL A O 1
ATOM 2066 N N . GLY A 1 271 ? -0.198 3.658 4.922 1.00 46.78 271 GLY A N 1
ATOM 2067 C CA . GLY A 1 271 ? -0.626 2.914 3.751 1.00 46.78 271 GLY A CA 1
ATOM 2068 C C . GLY A 1 271 ? -2.124 3.143 3.608 1.00 46.78 271 GLY A C 1
ATOM 2069 O O . GLY A 1 271 ? -2.867 2.885 4.555 1.00 46.78 271 GLY A O 1
ATOM 2070 N N . ASN A 1 272 ? -2.529 3.637 2.437 1.00 53.31 272 ASN A N 1
ATOM 2071 C CA . ASN A 1 272 ? -3.916 3.816 2.010 1.00 53.31 272 ASN A CA 1
ATOM 2072 C C . ASN A 1 272 ? -4.474 5.146 2.543 1.00 53.31 272 ASN A C 1
ATOM 2074 O O . ASN A 1 272 ? -4.513 5.408 3.738 1.00 53.31 272 ASN A O 1
ATOM 2078 N N . THR A 1 273 ? -5.000 6.050 1.726 1.00 67.94 273 THR A N 1
ATOM 2079 C CA . THR A 1 273 ? -6.278 5.823 1.041 1.00 67.94 273 THR A CA 1
ATOM 2080 C C . THR A 1 273 ? -6.572 7.064 0.195 1.00 67.94 273 THR A C 1
ATOM 2082 O O . THR A 1 273 ? -7.219 8.011 0.649 1.00 67.94 273 THR A O 1
ATOM 2085 N N . LEU A 1 274 ? -6.057 7.093 -1.035 1.00 80.88 274 LEU A N 1
ATOM 2086 C CA . LEU A 1 274 ? -6.715 7.882 -2.070 1.00 80.88 274 LEU A CA 1
ATOM 2087 C C . LEU A 1 274 ? -8.050 7.184 -2.348 1.00 80.88 274 LEU A C 1
ATOM 2089 O O . LEU A 1 274 ? -8.075 5.970 -2.532 1.00 80.88 274 LEU A O 1
ATOM 2093 N N . PHE A 1 275 ? -9.152 7.918 -2.325 1.00 85.00 275 PHE A N 1
ATOM 2094 C CA . PHE A 1 275 ? -10.461 7.379 -2.681 1.00 85.00 275 PHE A CA 1
ATOM 2095 C C . PHE A 1 275 ? -11.255 8.396 -3.487 1.00 85.00 275 PHE A C 1
ATOM 2097 O O . PHE A 1 275 ? -10.969 9.594 -3.447 1.00 85.00 275 PHE A O 1
ATOM 2104 N N . GLU A 1 276 ? -12.253 7.920 -4.224 1.00 86.50 276 GLU A N 1
ATOM 2105 C CA . GLU A 1 276 ? -13.134 8.769 -5.018 1.00 86.50 276 GLU A CA 1
ATOM 2106 C C . GLU A 1 276 ? -14.558 8.743 -4.463 1.00 86.50 276 GLU A C 1
ATOM 2108 O O . GLU A 1 276 ? -15.085 7.692 -4.100 1.00 86.50 276 GLU A O 1
ATOM 2113 N N . LEU A 1 277 ? -15.187 9.914 -4.395 1.00 84.00 277 LEU A N 1
ATOM 2114 C CA . LEU A 1 277 ? -16.567 10.079 -3.962 1.00 84.00 277 LEU A CA 1
ATOM 2115 C C . LEU A 1 277 ? -17.244 11.131 -4.845 1.00 84.00 277 LEU A C 1
ATOM 2117 O O . LEU A 1 277 ? -16.862 12.300 -4.838 1.00 84.00 277 LEU A O 1
ATOM 2121 N N . GLY A 1 278 ? -18.252 10.724 -5.620 1.00 83.62 278 GLY A N 1
ATOM 2122 C CA . GLY A 1 278 ? -18.981 11.634 -6.512 1.00 83.62 278 GLY A CA 1
ATOM 2123 C C . GLY A 1 278 ? -18.118 12.276 -7.608 1.00 83.62 278 GLY A C 1
ATOM 2124 O O . GLY A 1 278 ? -18.349 13.436 -7.942 1.00 83.62 278 GLY A O 1
ATOM 2125 N N . GLY A 1 279 ? -17.123 11.554 -8.139 1.00 85.94 279 GLY A N 1
ATOM 2126 C CA . GLY A 1 279 ? -16.195 12.058 -9.161 1.00 85.94 279 GLY A CA 1
ATOM 2127 C C . GLY A 1 279 ? -15.075 12.951 -8.620 1.00 85.94 279 GLY A C 1
ATOM 2128 O O . GLY A 1 279 ? -14.341 13.557 -9.395 1.00 85.94 279 GLY A O 1
ATOM 2129 N N . GLU A 1 280 ? -14.955 13.074 -7.298 1.00 86.00 280 GLU A N 1
ATOM 2130 C CA . GLU A 1 280 ? -13.915 13.854 -6.634 1.00 86.00 280 GLU A CA 1
ATOM 2131 C C . GLU A 1 280 ? -12.962 12.945 -5.859 1.00 86.00 280 GLU A C 1
ATOM 2133 O O . GLU A 1 280 ? -13.409 12.036 -5.157 1.00 86.00 280 GLU A O 1
ATOM 2138 N N . LYS A 1 281 ? -11.658 13.234 -5.933 1.00 86.81 281 LYS A N 1
ATOM 2139 C CA . LYS A 1 281 ? -10.621 12.484 -5.220 1.00 86.81 281 LYS A CA 1
ATOM 2140 C C . LYS A 1 281 ? -10.364 13.064 -3.828 1.00 86.81 281 LYS A C 1
ATOM 2142 O O . LYS A 1 281 ? -10.325 14.281 -3.627 1.00 86.81 281 LYS A O 1
ATOM 2147 N N . TYR A 1 282 ? -10.109 12.182 -2.873 1.00 83.62 282 TYR A N 1
ATOM 2148 C CA . TYR A 1 282 ? -9.849 12.514 -1.480 1.00 83.62 282 TYR A CA 1
ATOM 2149 C C . TYR A 1 282 ? -8.654 11.742 -0.944 1.00 83.62 282 TYR A C 1
ATOM 2151 O O . TYR A 1 282 ? -8.454 10.581 -1.283 1.00 83.62 282 TYR A O 1
ATOM 2159 N N . VAL A 1 283 ? -7.890 12.384 -0.067 1.00 81.19 283 VAL A N 1
ATOM 2160 C CA . VAL A 1 283 ? -6.740 11.798 0.623 1.00 81.19 283 VAL A CA 1
ATOM 2161 C C . VAL A 1 283 ? -7.066 11.667 2.100 1.00 81.19 283 VAL A C 1
ATOM 2163 O O . VAL A 1 283 ? -7.484 12.645 2.725 1.00 81.19 283 VAL A O 1
ATOM 2166 N N . VAL A 1 284 ? -6.830 10.493 2.681 1.00 78.56 284 VAL A N 1
ATOM 2167 C CA . VAL A 1 284 ? -6.765 10.355 4.140 1.00 78.56 284 VAL A CA 1
ATOM 2168 C C . VAL A 1 284 ? -5.362 10.712 4.616 1.00 78.56 284 VAL A C 1
ATOM 2170 O O . VAL A 1 284 ? -4.366 10.138 4.186 1.00 78.56 284 VAL A O 1
ATOM 2173 N N . ALA A 1 285 ? -5.288 11.686 5.512 1.00 72.50 285 ALA A N 1
ATOM 2174 C CA . ALA A 1 285 ? -4.060 12.332 5.931 1.00 72.50 285 ALA A CA 1
ATOM 2175 C C . ALA A 1 285 ? -3.897 12.247 7.458 1.00 72.50 285 ALA A C 1
ATOM 2177 O O . ALA A 1 285 ? -4.720 12.786 8.193 1.00 72.50 285 ALA A O 1
ATOM 2178 N N . MET A 1 286 ? -2.826 11.621 7.961 1.00 71.06 286 MET A N 1
ATOM 2179 C CA . MET A 1 286 ? -2.474 11.651 9.389 1.00 71.06 286 MET A CA 1
ATOM 2180 C C . MET A 1 286 ? -1.754 12.949 9.779 1.00 71.06 286 MET A C 1
ATOM 2182 O O . MET A 1 286 ? -0.571 13.127 9.501 1.00 71.06 286 MET A O 1
ATOM 2186 N N . ILE A 1 287 ? -2.460 13.859 10.443 1.00 66.69 287 ILE A N 1
ATOM 2187 C CA . ILE A 1 287 ? -1.929 15.142 10.905 1.00 66.69 287 ILE A CA 1
ATOM 2188 C C . ILE A 1 287 ? -1.326 14.946 12.295 1.00 66.69 287 ILE A C 1
ATOM 2190 O O . ILE A 1 287 ? -1.990 14.427 13.187 1.00 66.69 287 ILE A O 1
ATOM 2194 N N . GLN A 1 288 ? -0.095 15.399 12.518 1.00 61.38 288 GLN A N 1
ATOM 2195 C CA . GLN A 1 288 ? 0.468 15.487 13.865 1.00 61.38 288 GLN A CA 1
ATOM 2196 C C . GLN A 1 288 ? 0.836 16.921 14.212 1.00 61.38 288 GLN A C 1
ATOM 2198 O O . GLN A 1 288 ? 1.359 17.662 13.383 1.00 61.38 288 GLN A O 1
ATOM 2203 N N . SER A 1 289 ? 0.581 17.298 15.461 1.00 56.22 289 SER A N 1
ATOM 2204 C CA . SER A 1 289 ? 1.102 18.520 16.057 1.00 56.22 289 SER A CA 1
ATOM 2205 C C . SER A 1 289 ? 1.893 18.182 17.316 1.00 56.22 289 SER A C 1
ATOM 2207 O O . SER A 1 289 ? 1.555 17.272 18.080 1.00 56.22 289 SER A O 1
ATOM 2209 N N . LYS A 1 290 ? 2.984 18.914 17.533 1.00 51.75 290 LYS A N 1
ATOM 2210 C CA . LYS A 1 290 ? 3.716 18.894 18.793 1.00 51.75 290 LYS A CA 1
ATOM 2211 C C . LYS A 1 290 ? 3.343 20.148 19.570 1.00 51.75 290 LYS A C 1
ATOM 2213 O O . LYS A 1 290 ? 3.524 21.261 19.087 1.00 51.75 290 LYS A O 1
ATOM 2218 N N . THR A 1 291 ? 2.827 19.959 20.775 1.00 56.34 291 THR A N 1
ATOM 2219 C CA . THR A 1 291 ? 2.795 21.017 21.790 1.00 56.34 291 THR A CA 1
ATOM 2220 C C . THR A 1 291 ? 4.022 20.864 22.691 1.00 56.34 291 THR A C 1
ATOM 2222 O O . THR A 1 291 ? 4.671 19.816 22.679 1.00 56.34 291 THR A O 1
ATOM 2225 N N . ASP A 1 292 ? 4.339 21.864 23.514 1.00 54.00 292 ASP A N 1
ATOM 2226 C CA . ASP A 1 292 ? 5.479 21.811 24.450 1.00 54.00 292 ASP A CA 1
ATOM 2227 C C . ASP A 1 292 ? 5.427 20.626 25.438 1.00 54.00 292 ASP A C 1
ATOM 2229 O O . ASP A 1 292 ? 6.413 20.345 26.118 1.00 54.00 292 ASP A O 1
ATOM 2233 N N . LYS A 1 293 ? 4.285 19.929 25.535 1.00 51.69 293 LYS A N 1
ATOM 2234 C CA . LYS A 1 293 ? 4.042 18.856 26.506 1.00 51.69 293 LYS A CA 1
ATOM 2235 C C . LYS A 1 293 ? 3.722 17.503 25.872 1.00 51.69 293 LYS A C 1
ATOM 2237 O O . LYS A 1 293 ? 4.147 16.492 26.420 1.00 51.69 293 LYS A O 1
ATOM 2242 N N . GLU A 1 294 ? 3.027 17.456 24.733 1.00 57.47 294 GLU A N 1
ATOM 2243 C CA . GLU A 1 294 ? 2.551 16.198 24.136 1.00 57.47 294 GLU A CA 1
ATOM 2244 C C . GLU A 1 294 ? 2.465 16.255 22.603 1.00 57.47 294 GLU A C 1
ATOM 2246 O O . GLU A 1 294 ? 2.291 17.321 21.999 1.00 57.47 294 GLU A O 1
ATOM 2251 N N . ARG A 1 295 ? 2.571 15.076 21.974 1.00 59.94 295 ARG A N 1
ATOM 2252 C CA . ARG A 1 295 ? 2.260 14.876 20.552 1.00 59.94 295 ARG A CA 1
ATOM 2253 C C . ARG A 1 295 ? 0.777 14.568 20.413 1.00 59.94 295 ARG A C 1
ATOM 2255 O O . ARG A 1 295 ? 0.301 13.600 21.000 1.00 59.94 295 ARG A O 1
ATOM 2262 N N . VAL A 1 296 ? 0.075 15.337 19.591 1.00 63.59 296 VAL A N 1
ATOM 2263 C CA . VAL A 1 296 ? -1.327 15.086 19.261 1.00 63.59 296 VAL A CA 1
ATOM 2264 C C . VAL A 1 296 ? -1.389 14.591 17.824 1.00 63.59 296 VAL A C 1
ATOM 2266 O O . VAL A 1 296 ? -0.950 15.278 16.905 1.00 63.59 296 VAL A O 1
ATOM 2269 N N . SER A 1 297 ? -1.913 13.381 17.639 1.00 68.94 297 SER A N 1
ATOM 2270 C CA . SER A 1 297 ? -2.210 12.839 16.311 1.00 68.94 297 SER A CA 1
ATOM 2271 C C . SER A 1 297 ? -3.668 13.091 15.960 1.00 68.94 297 SER A C 1
ATOM 2273 O O . SER A 1 297 ? -4.537 13.133 16.825 1.00 68.94 297 SER A O 1
ATOM 2275 N N . SER A 1 298 ? -3.951 13.276 14.686 1.00 71.06 298 SER A N 1
ATOM 2276 C CA . SER A 1 298 ? -5.283 13.425 14.118 1.00 71.06 298 SER A CA 1
ATOM 2277 C C . SER A 1 298 ? -5.282 12.775 12.741 1.00 71.06 298 SER A C 1
ATOM 2279 O O . SER A 1 298 ? -4.227 12.609 12.133 1.00 71.06 298 SER A O 1
ATOM 2281 N N . PHE A 1 299 ? -6.449 12.428 12.223 1.00 74.62 299 PHE A N 1
ATOM 2282 C CA . PHE A 1 299 ? -6.598 12.110 10.810 1.00 74.62 299 PHE A CA 1
ATOM 2283 C C . PHE A 1 299 ? -7.581 13.082 10.170 1.00 74.62 299 PHE A C 1
ATOM 2285 O O . PHE A 1 299 ? -8.512 13.564 10.816 1.00 74.62 299 PHE A O 1
ATOM 2292 N N . ALA A 1 300 ? -7.341 13.401 8.907 1.00 74.75 300 ALA A N 1
ATOM 2293 C CA . ALA A 1 300 ? -8.176 14.279 8.116 1.00 74.75 300 ALA A CA 1
ATOM 2294 C C . ALA A 1 300 ? -8.504 13.639 6.776 1.00 74.75 300 ALA A C 1
ATOM 2296 O O . ALA A 1 300 ? -7.708 12.881 6.230 1.00 74.75 300 ALA A O 1
ATOM 2297 N N . ILE A 1 301 ? -9.663 13.993 6.237 1.00 79.69 301 ILE A N 1
ATOM 2298 C CA . ILE A 1 301 ? -10.022 13.706 4.852 1.00 79.69 301 ILE A CA 1
ATOM 2299 C C . ILE A 1 301 ? -9.873 15.011 4.086 1.00 79.69 301 ILE A C 1
ATOM 2301 O O . ILE A 1 301 ? -10.489 16.021 4.438 1.00 79.69 301 ILE A O 1
ATOM 2305 N N . VAL A 1 302 ? -9.023 14.996 3.065 1.00 77.56 302 VAL A N 1
ATOM 2306 C CA . VAL A 1 302 ? -8.638 16.181 2.302 1.00 77.56 302 VAL A CA 1
ATOM 2307 C C . VAL A 1 302 ? -9.092 16.027 0.865 1.00 77.56 302 VAL A C 1
ATOM 2309 O O . VAL A 1 302 ? -8.730 15.066 0.196 1.00 77.56 302 VAL A O 1
ATOM 2312 N N . LYS A 1 303 ? -9.879 16.985 0.387 1.00 80.75 303 LYS A N 1
ATOM 2313 C CA . LYS A 1 303 ? -10.295 17.068 -1.007 1.00 80.75 303 LYS A CA 1
ATOM 2314 C C . LYS A 1 303 ? -9.092 17.432 -1.872 1.00 80.75 303 LYS A C 1
ATOM 2316 O O . LYS A 1 303 ? -8.490 18.485 -1.665 1.00 80.75 303 LYS A O 1
ATOM 2321 N N . VAL A 1 304 ? -8.769 16.597 -2.855 1.00 80.75 304 VAL A N 1
ATOM 2322 C CA . VAL A 1 304 ? -7.598 16.789 -3.722 1.00 80.75 304 VAL A CA 1
ATOM 2323 C C . VAL A 1 304 ? -7.681 18.106 -4.487 1.00 80.75 304 VAL A C 1
ATOM 2325 O O . VAL A 1 304 ? -6.730 18.881 -4.468 1.00 80.75 304 VAL A O 1
ATOM 2328 N N . SER A 1 305 ? -8.815 18.393 -5.135 1.00 80.75 305 SER A N 1
ATOM 2329 C CA . SER A 1 305 ? -8.898 19.523 -6.068 1.00 80.75 305 SER A CA 1
ATOM 2330 C C . SER A 1 305 ? -8.721 20.899 -5.409 1.00 80.75 305 SER A C 1
ATOM 2332 O O . SER A 1 305 ? -8.444 21.878 -6.098 1.00 80.75 305 SER A O 1
ATOM 2334 N N . THR A 1 306 ? -8.968 21.009 -4.099 1.00 76.06 306 THR A N 1
ATOM 2335 C CA . THR A 1 306 ? -8.945 22.284 -3.360 1.00 76.06 306 THR A CA 1
ATOM 2336 C C . THR A 1 306 ? -7.994 22.291 -2.166 1.00 76.06 306 THR A C 1
ATOM 2338 O O . THR A 1 306 ? -7.749 23.359 -1.60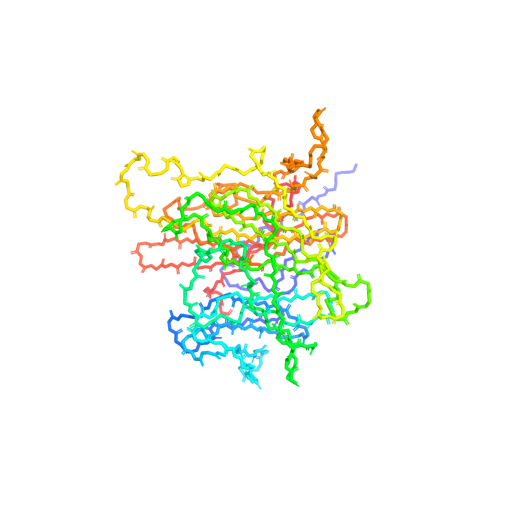7 1.00 76.06 306 THR A O 1
ATOM 2341 N N . GLY A 1 307 ? -7.493 21.131 -1.731 1.00 72.81 307 GLY A N 1
ATOM 2342 C CA . GLY A 1 307 ? -6.782 20.977 -0.458 1.00 72.81 307 GLY A CA 1
ATOM 2343 C C . GLY A 1 307 ? -7.672 21.164 0.779 1.00 72.81 307 GLY A C 1
ATOM 2344 O O . GLY A 1 307 ? -7.169 21.282 1.897 1.00 72.81 307 GLY A O 1
ATOM 2345 N N . GLU A 1 308 ? -8.995 21.225 0.606 1.00 75.69 308 GLU A N 1
ATOM 2346 C CA . GLU A 1 308 ? -9.943 21.449 1.696 1.00 75.69 308 GLU A CA 1
ATOM 2347 C C . GLU A 1 308 ? -10.020 20.228 2.618 1.00 75.69 308 GLU A C 1
ATOM 2349 O O . GLU A 1 308 ? -10.304 19.114 2.178 1.00 75.69 308 GLU A O 1
ATOM 2354 N N . LYS A 1 309 ? -9.814 20.442 3.921 1.00 76.88 309 LYS A N 1
ATOM 2355 C CA . LYS A 1 309 ? -10.028 19.427 4.961 1.00 76.88 309 LYS A CA 1
ATOM 2356 C C . LYS A 1 309 ? -11.526 19.328 5.237 1.00 76.88 309 LYS A C 1
ATOM 2358 O O . LYS A 1 309 ? -12.065 20.135 5.988 1.00 76.88 309 LYS A O 1
ATOM 2363 N N . VAL A 1 310 ? -12.192 18.355 4.621 1.00 76.62 310 VAL A N 1
ATOM 2364 C CA . VAL A 1 310 ? -13.646 18.163 4.762 1.00 76.62 310 VAL A CA 1
ATOM 2365 C C . VAL A 1 310 ? -14.018 17.452 6.061 1.00 76.62 310 VAL A C 1
ATOM 2367 O O . VAL A 1 310 ? -15.151 17.561 6.518 1.00 76.62 310 VAL A O 1
ATOM 2370 N N . ALA A 1 311 ? -13.061 16.753 6.675 1.00 75.94 311 ALA A N 1
ATOM 2371 C CA . ALA A 1 311 ? -13.205 16.139 7.986 1.00 75.94 311 ALA A CA 1
ATOM 2372 C C . ALA A 1 311 ? -11.866 16.141 8.727 1.00 75.94 311 ALA A C 1
ATOM 2374 O O . ALA A 1 311 ? -10.822 15.960 8.097 1.00 75.94 311 ALA A O 1
ATOM 2375 N N . ILE A 1 312 ? -11.894 16.322 10.049 1.00 75.00 312 ILE A N 1
ATOM 2376 C CA . ILE A 1 312 ? -10.729 16.193 10.931 1.00 75.00 312 ILE A CA 1
ATOM 2377 C C . ILE A 1 312 ? -11.197 15.539 12.229 1.00 75.00 312 ILE A C 1
ATOM 2379 O O . ILE A 1 312 ? -12.151 16.010 12.843 1.00 75.00 312 ILE A O 1
ATOM 2383 N N . TRP A 1 313 ? -10.495 14.496 12.660 1.00 73.44 313 TRP A N 1
ATOM 2384 C CA . TRP A 1 313 ? -10.732 13.819 13.930 1.00 73.44 313 TRP A CA 1
ATOM 2385 C C . TRP A 1 313 ? -9.423 13.666 14.692 1.00 73.44 313 TRP A C 1
ATOM 2387 O O . TRP A 1 313 ? -8.430 13.160 14.162 1.00 73.44 313 TRP A O 1
ATOM 2397 N N . SER A 1 314 ? -9.421 14.087 15.951 1.00 72.00 314 SER A N 1
ATOM 2398 C CA . SER A 1 314 ? -8.262 14.005 16.829 1.00 72.00 314 SER A CA 1
ATOM 2399 C C . SER A 1 314 ? -8.202 12.671 17.568 1.00 72.00 314 SER A C 1
ATOM 2401 O O . SER A 1 314 ? -9.215 12.100 17.988 1.00 72.00 314 SER A O 1
ATOM 2403 N N . ALA A 1 315 ? -6.985 12.185 17.813 1.00 65.56 315 ALA A N 1
ATOM 2404 C CA . ALA A 1 315 ? -6.734 11.089 18.743 1.00 65.56 315 ALA A CA 1
ATOM 2405 C C . ALA A 1 315 ? -7.180 11.446 20.174 1.00 65.56 315 ALA A C 1
ATOM 2407 O O . ALA A 1 315 ? -7.569 10.553 20.920 1.00 65.56 315 ALA A O 1
ATOM 2408 N N . ALA A 1 316 ? -7.236 12.733 20.528 1.00 64.31 316 ALA A N 1
ATOM 2409 C CA . ALA A 1 316 ? -7.743 13.192 21.822 1.00 64.31 316 ALA A CA 1
ATOM 2410 C C . ALA A 1 316 ? -9.282 13.265 21.908 1.00 64.31 316 ALA A C 1
ATOM 2412 O O . ALA A 1 316 ? -9.810 13.469 22.996 1.00 64.31 316 ALA A O 1
ATOM 2413 N N . ASP A 1 317 ? -10.014 13.099 20.798 1.00 60.84 317 ASP A N 1
ATOM 2414 C CA . ASP A 1 317 ? -11.482 13.124 20.832 1.00 60.84 317 ASP A CA 1
ATOM 2415 C C . ASP A 1 317 ? -12.012 11.907 21.607 1.00 60.84 317 ASP A C 1
ATOM 2417 O O . ASP A 1 317 ? -11.734 10.767 21.219 1.00 60.84 317 ASP A O 1
ATOM 2421 N N . HIS A 1 318 ? -12.758 12.143 22.685 1.00 51.34 318 HIS A N 1
ATOM 2422 C CA . HIS A 1 318 ? -13.469 11.109 23.441 1.00 51.34 318 HIS A CA 1
ATOM 2423 C C . HIS A 1 318 ? -14.819 10.764 22.805 1.00 51.34 318 HIS A C 1
ATOM 2425 O O . HIS A 1 318 ? -15.435 11.663 22.182 1.00 51.34 318 HIS A O 1
#

Radius of gyration: 19.95 Å; chains: 1; bounding box: 57×55×53 Å

Organism: NCBI:txid2840856

pLDDT: mean 75.6, std 19.18, range [24.53, 98.56]